Protein AF-A0A2M8NRH7-F1 (afdb_monomer)

Sequence (208 aa):
PWLLTLIMPAVTVSLFLLPVAFAMYARNMTGAALCAAEWMAQEQRNQTLDVLRVTPRPLWSALASKAAAEVWRQVEDLNVVVIAVGLLTMPVLIVEYGILYGSQAGGWHTVIGVIAGMFASCGRVFLEPIMAASVGVFLGAVTPPIRRSAGTMTVALMASYFGLINLARLLPLDFWSRVAVESILPVVLPAAIAIAALRGAAWALERD

Secondary structure (DSSP, 8-state):
-HHHHHHHHHHHHHHHHHHHHHHHHHHHHHHHHHHHHHHHHHHHHTTTHHHHHTSSS-HHHHHHHHHHHHHHHTHHHHHHHHHHHHHHHHHHHHHHHHHHHTTTS-THHHHHHHHHHHHHHHHHHHHHHHHHHHHHHHHHHHS-TT-THHHHHHHHHHHHHHHHHHHHHTS---HHHHHIIIIIHHHHHHHHHHHHHHHHHHHHHHH-

Mean predicted aligned error: 5.18 Å

Nearest PDB structures (foldseek):
  7sqc-assembly1_1Y  TM=1.814E-01  e=2.808E+00  Chlamydomonas reinhardtii
  7yrq-assembly1_B  TM=2.588E-01  e=8.430E+00  Homo sapiens
  2z0n-assembly1_A-2  TM=1.688E-01  e=7.019E+00  Homo sapiens

Structure (mmCIF, N/CA/C/O backbone):
data_AF-A0A2M8NRH7-F1
#
_entry.id   AF-A0A2M8NRH7-F1
#
loop_
_atom_site.group_PDB
_atom_site.id
_atom_site.type_symbol
_atom_site.label_atom_id
_atom_site.label_alt_id
_atom_site.label_comp_id
_atom_site.label_asym_id
_atom_site.label_entity_id
_atom_site.label_seq_id
_atom_site.pdbx_PDB_ins_code
_atom_site.Cartn_x
_atom_site.Cartn_y
_atom_site.Cartn_z
_atom_site.occupancy
_atom_site.B_iso_or_equiv
_atom_site.auth_seq_id
_atom_site.auth_comp_id
_atom_site.auth_asym_id
_atom_site.auth_atom_id
_atom_site.pdbx_PDB_model_num
ATOM 1 N N . PRO A 1 1 ? 20.504 7.684 -28.508 1.00 62.28 1 PRO A N 1
ATOM 2 C CA . PRO A 1 1 ? 21.130 8.955 -28.061 1.00 62.28 1 PRO A CA 1
ATOM 3 C C . PRO A 1 1 ? 20.122 10.101 -27.886 1.00 62.28 1 PRO A C 1
ATOM 5 O O . PRO A 1 1 ? 19.977 10.570 -26.769 1.00 62.28 1 PRO A O 1
ATOM 8 N N . TRP A 1 2 ? 19.389 10.496 -28.937 1.00 71.12 2 TRP A N 1
ATOM 9 C CA . TRP A 1 2 ? 18.489 11.664 -28.912 1.00 71.12 2 TRP A CA 1
ATOM 10 C C . TRP A 1 2 ? 17.296 11.539 -27.940 1.00 71.12 2 TRP A C 1
ATOM 12 O O . TRP A 1 2 ? 16.971 12.492 -27.241 1.00 71.12 2 TRP A O 1
ATOM 22 N N . LEU A 1 3 ? 16.690 10.348 -27.837 1.00 66.44 3 LEU A N 1
ATOM 23 C CA . LEU A 1 3 ? 15.594 10.070 -26.895 1.00 66.44 3 LEU A CA 1
ATOM 24 C C . LEU A 1 3 ? 16.014 10.268 -25.435 1.00 66.44 3 LEU A C 1
ATOM 26 O O . LEU A 1 3 ? 15.266 10.847 -24.659 1.00 66.44 3 LEU A O 1
ATOM 30 N N . LEU A 1 4 ? 17.230 9.847 -25.071 1.00 67.31 4 LEU A N 1
ATOM 31 C CA . LEU A 1 4 ? 17.756 10.067 -23.723 1.00 67.31 4 LEU A CA 1
ATOM 32 C C . LEU A 1 4 ? 17.910 11.563 -23.453 1.00 67.31 4 LEU A C 1
ATOM 34 O O . LEU A 1 4 ? 17.443 12.035 -22.427 1.00 67.31 4 LEU A O 1
ATOM 38 N N . THR A 1 5 ? 18.463 12.331 -24.395 1.00 76.81 5 THR A N 1
ATOM 39 C CA . THR A 1 5 ? 18.625 13.788 -24.250 1.00 76.81 5 THR A CA 1
ATOM 40 C C . THR A 1 5 ? 17.293 14.508 -24.037 1.00 76.81 5 THR A C 1
ATOM 42 O O . THR A 1 5 ? 17.236 15.469 -23.275 1.00 76.81 5 THR A O 1
ATOM 45 N N . LEU A 1 6 ? 16.220 14.017 -24.663 1.00 76.31 6 LEU A N 1
ATOM 46 C CA . LEU A 1 6 ? 14.872 14.571 -24.530 1.00 76.31 6 LEU A CA 1
ATOM 47 C C . LEU A 1 6 ? 14.193 14.185 -23.201 1.00 76.31 6 LEU A C 1
ATOM 49 O O . LEU A 1 6 ? 13.376 14.942 -22.686 1.00 76.31 6 LEU A O 1
ATOM 53 N N . ILE A 1 7 ? 14.545 13.024 -22.636 1.00 81.00 7 ILE A N 1
ATOM 54 C CA . ILE A 1 7 ? 13.975 12.484 -21.389 1.00 81.00 7 ILE A CA 1
ATOM 55 C C . ILE A 1 7 ? 14.721 12.995 -20.143 1.00 81.00 7 ILE A C 1
ATOM 57 O O . ILE A 1 7 ? 14.112 13.122 -19.082 1.00 81.00 7 ILE A O 1
ATOM 61 N N . MET A 1 8 ? 16.009 13.349 -20.251 1.00 83.19 8 MET A N 1
ATOM 62 C CA . MET A 1 8 ? 16.822 13.813 -19.112 1.00 83.19 8 MET A CA 1
ATOM 63 C C . MET A 1 8 ? 16.183 14.963 -18.309 1.00 83.19 8 MET A C 1
ATOM 65 O O . MET A 1 8 ? 16.170 14.866 -17.083 1.00 83.19 8 MET A O 1
ATOM 69 N N . PRO A 1 9 ? 15.601 16.019 -18.918 1.00 87.00 9 PRO A N 1
ATOM 70 C CA . PRO A 1 9 ? 14.930 17.069 -18.151 1.00 87.00 9 PRO A CA 1
ATOM 71 C C . PRO A 1 9 ? 13.747 16.540 -17.332 1.00 87.00 9 PRO A C 1
ATOM 73 O O . PRO A 1 9 ? 13.588 16.910 -16.170 1.00 87.00 9 PRO A O 1
ATOM 76 N N . ALA A 1 10 ? 12.950 15.632 -17.907 1.00 85.62 10 ALA A N 1
ATOM 77 C CA . ALA A 1 10 ? 11.817 15.019 -17.219 1.00 85.62 10 ALA A CA 1
ATOM 78 C C . ALA A 1 10 ? 12.276 14.158 -16.035 1.00 85.62 10 ALA A C 1
ATOM 80 O O . ALA A 1 10 ? 11.656 14.195 -14.974 1.00 85.62 10 ALA A O 1
ATOM 81 N N . VAL A 1 11 ? 13.390 13.436 -16.179 1.00 84.88 11 VAL A N 1
ATOM 82 C CA . VAL A 1 11 ? 13.997 12.651 -15.093 1.00 84.88 11 VAL A CA 1
ATOM 83 C C . VAL A 1 11 ? 14.474 13.563 -13.965 1.00 84.88 11 VAL A C 1
ATOM 85 O O . VAL A 1 11 ? 14.164 13.301 -12.806 1.00 84.88 11 VAL A O 1
ATOM 88 N N . THR A 1 12 ? 15.157 14.664 -14.282 1.00 87.25 12 THR A N 1
ATOM 89 C CA . THR A 1 12 ? 15.642 15.622 -13.275 1.00 87.25 12 THR A CA 1
ATOM 90 C C . THR A 1 12 ? 14.493 16.262 -12.497 1.00 87.25 12 THR A C 1
ATOM 92 O O . THR A 1 12 ? 14.539 16.321 -11.269 1.00 87.25 12 THR A O 1
ATOM 95 N N . VAL A 1 13 ? 13.432 16.696 -13.189 1.00 89.19 13 VAL A N 1
ATOM 96 C CA . VAL A 1 13 ? 12.225 17.236 -12.539 1.00 89.19 13 VAL A CA 1
ATOM 97 C C . VAL A 1 13 ? 11.553 16.168 -11.677 1.00 89.19 13 VAL A C 1
ATOM 99 O O . VAL A 1 13 ? 11.161 16.449 -10.545 1.00 89.19 13 VAL A O 1
ATOM 102 N N . SER A 1 14 ? 11.476 14.931 -12.176 1.00 87.88 14 SER A N 1
ATOM 103 C CA . SER A 1 14 ? 10.894 13.813 -11.432 1.00 87.88 14 SER A CA 1
ATOM 104 C C . SER A 1 14 ? 11.654 13.544 -10.141 1.00 87.88 14 SER A C 1
ATOM 106 O O . SER A 1 14 ? 11.036 13.474 -9.086 1.00 87.88 14 SER A O 1
ATOM 108 N N . LEU A 1 15 ? 12.987 13.494 -10.190 1.00 86.25 15 LEU A N 1
ATOM 109 C CA . LEU A 1 15 ? 13.831 13.293 -9.010 1.00 86.25 15 LEU A CA 1
ATOM 110 C C . LEU A 1 15 ? 13.659 14.399 -7.961 1.00 86.25 15 LEU A C 1
ATOM 112 O O . LEU A 1 15 ? 13.703 14.109 -6.768 1.00 86.25 15 LEU A O 1
ATOM 116 N N . PHE A 1 16 ? 13.431 15.645 -8.383 1.00 91.44 16 PHE A N 1
ATOM 117 C CA . PHE A 1 16 ? 13.222 16.760 -7.459 1.00 91.44 16 PHE A CA 1
ATOM 118 C C . PHE A 1 16 ? 11.827 16.755 -6.816 1.00 91.44 16 PHE A C 1
ATOM 120 O O . PHE A 1 16 ? 11.684 17.095 -5.643 1.00 91.44 16 PHE A O 1
ATOM 127 N N . LEU A 1 17 ? 10.793 16.358 -7.564 1.00 90.69 17 LEU A N 1
ATOM 128 C CA . LEU A 1 17 ? 9.409 16.328 -7.077 1.00 90.69 17 LEU A CA 1
ATOM 129 C C . LEU A 1 17 ? 9.054 15.041 -6.319 1.00 90.69 17 LEU A C 1
ATOM 131 O O . LEU A 1 17 ? 8.126 15.046 -5.509 1.00 90.69 17 LEU A O 1
ATOM 135 N N . LEU A 1 18 ? 9.789 13.948 -6.537 1.00 87.88 18 LEU A N 1
ATOM 136 C CA . LEU A 1 18 ? 9.523 12.646 -5.919 1.00 87.88 18 LEU A CA 1
ATOM 137 C C . LEU A 1 18 ? 9.501 12.691 -4.378 1.00 87.88 18 LEU A C 1
ATOM 139 O O . LEU A 1 18 ? 8.565 12.128 -3.810 1.00 87.88 18 LEU A O 1
ATOM 143 N N . PRO A 1 19 ? 10.416 13.388 -3.670 1.00 90.00 19 PRO A N 1
ATOM 144 C CA . PRO A 1 19 ? 10.347 13.512 -2.212 1.00 90.00 19 PRO A CA 1
ATOM 145 C C . PRO A 1 19 ? 9.062 14.189 -1.725 1.00 90.00 19 PRO A C 1
ATOM 147 O O . PRO A 1 19 ? 8.491 13.780 -0.715 1.00 90.00 19 PRO A O 1
ATOM 150 N N . VAL A 1 20 ? 8.577 15.196 -2.459 1.00 92.62 20 VAL A N 1
ATOM 151 C CA . VAL A 1 20 ? 7.326 15.898 -2.136 1.00 92.62 20 VAL A CA 1
ATOM 152 C C . VAL A 1 20 ? 6.137 14.963 -2.337 1.00 92.62 20 VAL A C 1
ATOM 154 O O . VAL A 1 20 ? 5.312 14.816 -1.435 1.00 92.62 20 VAL A O 1
ATOM 157 N N . ALA A 1 21 ? 6.085 14.270 -3.477 1.00 90.06 21 ALA A N 1
ATOM 158 C CA . ALA A 1 21 ? 5.046 13.283 -3.761 1.00 90.06 21 ALA A CA 1
ATOM 159 C C . ALA A 1 21 ? 5.033 12.154 -2.715 1.00 90.06 21 ALA A C 1
ATOM 161 O O . ALA A 1 21 ? 3.970 11.758 -2.237 1.00 90.06 21 ALA A O 1
ATOM 162 N N . PHE A 1 22 ? 6.212 11.682 -2.298 1.00 89.75 22 PHE A N 1
ATOM 163 C CA . PHE A 1 22 ? 6.356 10.675 -1.251 1.00 89.75 22 PHE A CA 1
ATOM 164 C C . PHE A 1 22 ? 5.859 11.177 0.111 1.00 89.75 22 PHE A C 1
ATOM 166 O O . PHE A 1 22 ? 5.137 10.458 0.798 1.00 89.75 22 PHE A O 1
ATOM 173 N N . ALA A 1 23 ? 6.186 12.414 0.494 1.00 91.56 23 ALA A N 1
ATOM 174 C CA . ALA A 1 23 ? 5.712 13.003 1.745 1.00 91.56 23 ALA A CA 1
ATOM 175 C C . ALA A 1 23 ? 4.181 13.155 1.768 1.00 91.56 23 ALA A C 1
ATOM 177 O O . ALA A 1 23 ? 3.546 12.829 2.773 1.00 91.56 23 ALA A O 1
ATOM 178 N N . MET A 1 24 ? 3.578 13.595 0.658 1.00 91.94 24 MET A N 1
ATOM 179 C CA . MET A 1 24 ? 2.119 13.665 0.515 1.00 91.94 24 MET A CA 1
ATOM 180 C C . MET A 1 24 ? 1.484 12.279 0.626 1.00 91.94 24 MET A C 1
ATOM 182 O O . MET A 1 24 ? 0.533 12.088 1.380 1.00 91.94 24 MET A O 1
ATOM 186 N N . TYR A 1 25 ? 2.060 11.292 -0.057 1.00 91.19 25 TYR A N 1
ATOM 187 C CA . TYR A 1 25 ? 1.587 9.918 -0.006 1.00 91.19 25 TYR A CA 1
ATOM 188 C C . TYR A 1 25 ? 1.629 9.323 1.407 1.00 91.19 25 TYR A C 1
ATOM 190 O O . TYR A 1 25 ? 0.630 8.793 1.898 1.00 91.19 25 TYR A O 1
ATOM 198 N N . ALA A 1 26 ? 2.764 9.474 2.094 1.00 91.25 26 ALA A N 1
ATOM 199 C CA . ALA A 1 26 ? 2.944 9.007 3.462 1.00 91.25 26 ALA A CA 1
ATOM 200 C C . ALA A 1 26 ? 1.972 9.693 4.433 1.00 91.25 26 ALA A C 1
ATOM 202 O O . ALA A 1 26 ? 1.415 9.035 5.319 1.00 91.25 26 ALA A O 1
ATOM 203 N N . ARG A 1 27 ? 1.734 11.000 4.255 1.00 92.56 27 ARG A N 1
ATOM 204 C CA . ARG A 1 27 ? 0.767 11.765 5.049 1.00 92.56 27 ARG A CA 1
ATOM 205 C C . ARG A 1 27 ? -0.651 11.230 4.867 1.00 92.56 27 ARG A C 1
ATOM 207 O O . ARG A 1 27 ? -1.314 11.002 5.876 1.00 92.56 27 ARG A O 1
ATOM 214 N N . ASN A 1 28 ? -1.087 11.002 3.629 1.00 91.62 28 ASN A N 1
ATOM 215 C CA . ASN A 1 28 ? -2.424 10.479 3.339 1.00 91.62 28 ASN A CA 1
ATOM 216 C C . ASN A 1 28 ? -2.609 9.123 4.026 1.00 91.62 28 ASN A C 1
ATOM 218 O O . ASN A 1 28 ? -3.432 8.973 4.929 1.00 91.62 28 ASN A O 1
ATOM 222 N N . MET A 1 29 ? -1.729 8.168 3.728 1.00 92.12 29 MET A N 1
ATOM 223 C CA . MET A 1 29 ? -1.805 6.830 4.313 1.00 92.12 29 MET A CA 1
ATOM 224 C C . MET A 1 29 ? -1.796 6.829 5.841 1.00 92.12 29 MET A C 1
ATOM 226 O O . MET A 1 29 ? -2.588 6.122 6.461 1.00 92.12 29 MET A O 1
ATOM 230 N N . THR A 1 30 ? -0.927 7.635 6.453 1.00 91.69 30 THR A N 1
ATOM 231 C CA . THR A 1 30 ? -0.871 7.760 7.913 1.00 91.69 30 THR A CA 1
ATOM 232 C C . THR A 1 30 ? -2.165 8.350 8.460 1.00 91.69 30 THR A C 1
ATOM 234 O O . THR A 1 30 ? -2.690 7.847 9.449 1.00 91.69 30 THR A O 1
ATOM 237 N N . GLY A 1 31 ? -2.723 9.364 7.797 1.00 91.75 31 GLY A N 1
ATOM 238 C CA . GLY A 1 31 ? -4.029 9.915 8.140 1.00 91.75 31 GLY A CA 1
ATOM 239 C C . GLY A 1 31 ? -5.132 8.858 8.087 1.00 91.75 31 GLY A C 1
ATOM 240 O O . GLY A 1 31 ? -5.917 8.763 9.024 1.00 91.75 31 GLY A O 1
ATOM 241 N N . ALA A 1 32 ? -5.157 8.017 7.047 1.00 92.75 32 ALA A N 1
ATOM 242 C CA . ALA A 1 32 ? -6.221 7.028 6.859 1.00 92.75 32 ALA A CA 1
ATOM 243 C C . ALA A 1 32 ? -6.153 5.973 7.962 1.00 92.75 32 ALA A C 1
ATOM 245 O O . ALA A 1 32 ? -7.164 5.602 8.553 1.00 92.75 32 ALA A O 1
ATOM 246 N N . ALA A 1 33 ? -4.934 5.538 8.276 1.00 92.69 33 ALA A N 1
ATOM 247 C CA . ALA A 1 33 ? -4.671 4.551 9.306 1.00 92.69 33 ALA A CA 1
ATOM 248 C C . ALA A 1 33 ? -5.005 5.079 10.713 1.00 92.69 33 ALA A C 1
ATOM 250 O O . ALA A 1 33 ? -5.654 4.384 11.493 1.00 92.69 33 ALA A O 1
ATOM 251 N N . LEU A 1 34 ? -4.593 6.313 11.032 1.00 92.56 34 LEU A N 1
ATOM 252 C CA . LEU A 1 34 ? -4.854 6.941 12.330 1.00 92.56 34 LEU A CA 1
ATOM 253 C C . LEU A 1 34 ? -6.344 7.203 12.547 1.00 92.56 34 LEU A C 1
ATOM 255 O O . LEU A 1 34 ? -6.863 6.847 13.603 1.00 92.56 34 LEU A O 1
ATOM 259 N N . CYS A 1 35 ? -7.035 7.766 11.552 1.00 93.12 35 CYS A N 1
ATOM 260 C CA . CYS A 1 35 ? -8.474 7.989 11.634 1.00 93.12 35 CYS A CA 1
ATOM 261 C C . CYS A 1 35 ? -9.214 6.658 11.796 1.00 93.12 35 CYS A C 1
ATOM 263 O O . CYS A 1 35 ? -10.001 6.520 12.727 1.00 93.12 35 CYS A O 1
ATOM 265 N N . ALA A 1 36 ? -8.908 5.645 10.980 1.00 93.25 36 ALA A N 1
ATOM 266 C CA . ALA A 1 36 ? -9.538 4.331 11.094 1.00 93.25 36 ALA A CA 1
ATOM 267 C C . ALA A 1 36 ? -9.315 3.675 12.472 1.00 93.25 36 ALA A C 1
ATOM 269 O O . ALA A 1 36 ? -10.251 3.119 13.050 1.00 93.25 36 ALA A O 1
ATOM 270 N N . ALA A 1 37 ? -8.102 3.779 13.026 1.00 91.94 37 ALA A N 1
ATOM 271 C CA . ALA A 1 37 ? -7.793 3.278 14.364 1.00 91.94 37 ALA A CA 1
ATOM 272 C C . ALA A 1 37 ? -8.563 4.022 15.462 1.00 91.94 37 ALA A C 1
ATOM 274 O O . ALA A 1 37 ? -9.080 3.398 16.389 1.00 91.94 37 ALA A O 1
ATOM 275 N N . GLU A 1 38 ? -8.656 5.348 15.364 1.00 90.12 38 GLU A N 1
ATOM 276 C CA . GLU A 1 38 ? -9.366 6.172 16.339 1.00 90.12 38 GLU A CA 1
ATOM 277 C C . GLU A 1 38 ? -10.877 5.937 16.296 1.00 90.12 38 GLU A C 1
ATOM 279 O O . GLU A 1 38 ? -11.486 5.753 17.348 1.00 90.12 38 GLU A O 1
ATOM 284 N N . TRP A 1 39 ? -11.470 5.847 15.104 1.00 91.12 39 TRP A N 1
ATOM 285 C CA . TRP A 1 39 ? -12.876 5.481 14.926 1.00 91.12 39 TRP A CA 1
ATOM 286 C C . TRP A 1 39 ? -13.195 4.130 15.558 1.00 91.12 39 TRP A C 1
ATOM 288 O O . TRP A 1 39 ? -14.187 3.995 16.270 1.00 91.12 39 TRP A O 1
ATOM 298 N N . MET A 1 40 ? -12.341 3.131 15.334 1.00 92.31 40 MET A N 1
ATOM 299 C CA . MET A 1 40 ? -12.543 1.803 15.901 1.00 92.31 40 MET A CA 1
ATOM 300 C C . MET A 1 40 ? -12.411 1.805 17.433 1.00 92.31 40 MET A C 1
ATOM 302 O O . MET A 1 40 ? -13.238 1.218 18.130 1.00 92.31 40 MET A O 1
ATOM 306 N N . ALA A 1 41 ? -11.426 2.531 17.967 1.00 88.69 41 ALA A N 1
ATOM 307 C CA . ALA A 1 41 ? -11.262 2.693 19.409 1.00 88.69 41 ALA A CA 1
ATOM 308 C C . ALA A 1 41 ? -12.444 3.446 20.049 1.00 88.69 41 ALA A C 1
ATOM 310 O O . ALA A 1 41 ? -12.850 3.128 21.168 1.00 88.69 41 ALA A O 1
ATOM 311 N N . GLN A 1 42 ? -13.015 4.440 19.362 1.00 88.81 42 GLN A N 1
ATOM 312 C CA . GLN A 1 42 ? -14.224 5.136 19.811 1.00 88.81 42 GLN A CA 1
ATOM 313 C C . GLN A 1 42 ? -15.442 4.210 19.811 1.00 88.81 42 GLN A C 1
ATOM 315 O O . GLN A 1 42 ? -16.212 4.230 20.768 1.00 88.81 42 GLN A O 1
ATOM 320 N N . GLU A 1 43 ? -15.583 3.363 18.792 1.00 90.00 43 GLU A N 1
ATOM 321 C CA . GLU A 1 43 ? -16.686 2.404 18.702 1.00 90.00 43 GLU A CA 1
ATOM 322 C C . GLU A 1 43 ? -16.663 1.400 19.870 1.00 90.00 43 GLU A C 1
ATOM 324 O O . GLU A 1 43 ? -17.700 1.075 20.448 1.00 90.00 43 GLU A O 1
ATOM 329 N N . GLN A 1 44 ? -15.466 0.965 20.278 1.00 88.38 44 GLN A N 1
ATOM 330 C CA . GLN A 1 44 ? -15.288 0.144 21.479 1.00 88.38 44 GLN A CA 1
ATOM 331 C C . GLN A 1 44 ? -15.608 0.901 22.767 1.00 88.38 44 GLN A C 1
ATOM 333 O O . GLN A 1 44 ? -16.301 0.374 23.633 1.00 88.38 44 GLN A O 1
ATOM 338 N N . ARG A 1 45 ? -15.130 2.145 22.907 1.00 86.94 45 ARG A N 1
ATOM 339 C CA . ARG A 1 45 ? -15.397 2.974 24.098 1.00 86.94 45 ARG A CA 1
ATOM 340 C C . ARG A 1 45 ? -16.885 3.234 24.306 1.00 86.94 45 ARG A C 1
ATOM 342 O O . ARG A 1 45 ? -17.336 3.255 25.445 1.00 86.94 45 ARG A O 1
ATOM 349 N N . ASN A 1 46 ? -17.616 3.444 23.216 1.00 89.62 46 ASN A N 1
ATOM 350 C CA . ASN A 1 46 ? -19.027 3.812 23.246 1.00 89.62 46 ASN A CA 1
ATOM 351 C C . ASN A 1 46 ? -19.971 2.602 23.176 1.00 89.62 46 ASN A C 1
ATOM 353 O O . ASN A 1 46 ? -21.182 2.803 23.148 1.00 89.62 46 ASN A O 1
ATOM 357 N N . GLN A 1 47 ? -19.443 1.371 23.119 1.00 88.38 47 GLN A N 1
ATOM 358 C CA . GLN A 1 47 ? -20.227 0.132 22.981 1.00 88.38 47 GLN A CA 1
ATOM 359 C C . GLN A 1 47 ? -21.160 0.125 21.752 1.00 88.38 47 GLN A C 1
ATOM 361 O O . GLN A 1 47 ? -22.148 -0.602 21.689 1.00 88.38 47 GLN A O 1
ATOM 366 N N . THR A 1 48 ? -20.843 0.912 20.722 1.00 89.25 48 THR A N 1
ATOM 367 C CA . THR A 1 48 ? -21.644 0.994 19.490 1.00 89.25 48 THR A CA 1
ATOM 368 C C . THR A 1 48 ? -21.450 -0.229 18.589 1.00 89.25 48 THR A C 1
ATOM 370 O O . THR A 1 48 ? -22.279 -0.496 17.717 1.00 89.25 48 THR A O 1
ATOM 373 N N . LEU A 1 49 ? -20.411 -1.036 18.842 1.00 85.94 49 LEU A N 1
ATOM 374 C CA . LEU A 1 49 ? -20.193 -2.326 18.178 1.00 85.94 49 LEU A CA 1
ATOM 375 C C . LEU A 1 49 ? -21.316 -3.325 18.424 1.00 85.94 49 LEU A C 1
ATOM 377 O O . LEU A 1 49 ? -21.639 -4.091 17.517 1.00 85.94 49 LEU A O 1
ATOM 381 N N . ASP A 1 50 ? -21.931 -3.305 19.604 1.00 86.94 50 ASP A N 1
ATOM 382 C CA . ASP A 1 50 ? -22.996 -4.249 19.944 1.00 86.94 50 ASP A CA 1
ATOM 383 C C . ASP A 1 50 ? -24.209 -4.048 19.037 1.00 86.94 50 ASP A C 1
ATOM 385 O O . ASP A 1 50 ? -24.827 -5.012 18.591 1.00 86.94 50 ASP A O 1
ATOM 389 N N . VAL A 1 51 ? -24.477 -2.800 18.642 1.00 87.56 51 VAL A N 1
ATOM 390 C CA . VAL A 1 51 ? -25.526 -2.470 17.669 1.00 87.56 51 VAL A CA 1
ATOM 391 C C . VAL A 1 51 ? -25.200 -3.048 16.288 1.00 87.56 51 VAL A C 1
ATOM 393 O O . VAL A 1 51 ? -26.084 -3.567 15.606 1.00 87.56 51 VAL A O 1
ATOM 396 N N . LEU A 1 52 ? -23.928 -3.015 15.875 1.00 84.56 52 LEU A N 1
ATOM 397 C CA . LEU A 1 52 ? -23.493 -3.597 14.601 1.00 84.56 52 LEU A CA 1
ATOM 398 C C . LEU A 1 52 ? -23.584 -5.127 14.605 1.00 84.56 52 LEU A C 1
ATOM 400 O O . LEU A 1 52 ? -23.918 -5.706 13.569 1.00 84.56 52 LEU A O 1
ATOM 404 N N . ARG A 1 53 ? -23.358 -5.779 15.755 1.00 83.81 53 ARG A N 1
ATOM 405 C CA . ARG A 1 53 ? -23.481 -7.241 15.913 1.00 83.81 53 ARG A CA 1
ATOM 406 C C . ARG A 1 53 ? -24.914 -7.750 15.705 1.00 83.81 53 ARG A C 1
ATOM 408 O O . ARG A 1 53 ? -25.089 -8.904 15.333 1.00 83.81 53 ARG A O 1
ATOM 415 N N . VAL A 1 54 ? -25.933 -6.905 15.888 1.00 88.19 54 VAL A N 1
ATOM 416 C CA . VAL A 1 54 ? -27.345 -7.274 15.646 1.00 88.19 54 VAL A CA 1
ATOM 417 C C . VAL A 1 54 ? -27.678 -7.334 14.148 1.00 88.19 54 VAL A C 1
ATOM 419 O O . VAL A 1 54 ? -28.666 -7.952 13.749 1.00 88.19 54 VAL A O 1
ATOM 422 N N . THR A 1 55 ? -26.867 -6.714 13.284 1.00 87.69 55 THR A N 1
ATOM 423 C CA . THR A 1 55 ? -27.126 -6.744 11.840 1.00 87.69 55 THR A CA 1
ATOM 424 C C . THR A 1 55 ? -26.849 -8.137 11.254 1.00 87.69 55 THR A C 1
ATOM 426 O O . THR A 1 55 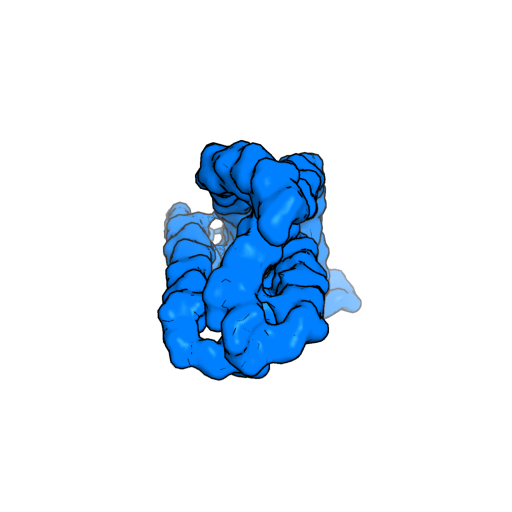? -25.841 -8.754 11.596 1.00 87.69 55 THR A O 1
ATOM 429 N N . PRO A 1 56 ? -27.685 -8.654 10.328 1.00 87.38 56 PRO A N 1
ATOM 430 C CA . PRO A 1 56 ? -27.516 -9.983 9.731 1.00 87.38 56 PRO A CA 1
ATOM 431 C C . PRO A 1 56 ? -26.432 -9.973 8.639 1.00 87.38 56 PRO A C 1
ATOM 433 O O . PRO A 1 56 ? -26.632 -10.448 7.520 1.00 87.38 56 PRO A O 1
ATOM 436 N N . ARG A 1 57 ? -25.284 -9.358 8.926 1.00 89.31 57 ARG A N 1
ATOM 437 C CA . ARG A 1 57 ? -24.112 -9.320 8.056 1.00 89.31 57 ARG A CA 1
ATOM 438 C C . ARG A 1 57 ? -22.876 -9.689 8.863 1.00 89.31 57 ARG A C 1
ATOM 440 O O . ARG A 1 57 ? -22.791 -9.355 10.039 1.00 89.31 57 ARG A O 1
ATOM 447 N N . PRO A 1 58 ? -21.900 -10.363 8.240 1.00 90.00 58 PRO A N 1
ATOM 448 C CA . PRO A 1 58 ? -20.696 -10.745 8.951 1.00 90.00 58 PRO A CA 1
ATOM 449 C C . PRO A 1 58 ? -19.905 -9.495 9.360 1.00 90.00 58 PRO A C 1
ATOM 451 O O . PRO A 1 58 ? -19.767 -8.554 8.571 1.00 90.00 58 PRO A O 1
ATOM 454 N N . LEU A 1 59 ? -19.349 -9.505 10.575 1.00 90.06 59 LEU A N 1
ATOM 455 C CA . LEU A 1 59 ? -18.674 -8.354 11.182 1.00 90.06 59 LEU A CA 1
ATOM 456 C C . LEU A 1 59 ? -17.544 -7.802 10.300 1.00 90.06 59 LEU A C 1
ATOM 458 O O . LEU A 1 59 ? -17.406 -6.588 10.156 1.00 90.06 59 LEU A O 1
ATOM 462 N N . TRP A 1 60 ? -16.797 -8.678 9.618 1.00 90.38 60 TRP A N 1
ATOM 463 C CA . TRP A 1 60 ? -15.740 -8.265 8.688 1.00 90.38 60 TRP A CA 1
ATOM 464 C C . TRP A 1 60 ? -16.258 -7.340 7.575 1.00 90.38 60 TRP A C 1
ATOM 466 O O . TRP A 1 60 ? -15.542 -6.433 7.165 1.00 90.38 60 TRP A O 1
ATOM 476 N N . SER A 1 61 ? -17.499 -7.525 7.104 1.00 92.12 61 SER A N 1
ATOM 477 C CA . SER A 1 61 ? -18.097 -6.672 6.071 1.00 92.12 61 SER A CA 1
ATOM 478 C C . SER A 1 61 ? -18.448 -5.293 6.622 1.00 92.12 61 SER A C 1
ATOM 480 O O . SER A 1 61 ? -18.273 -4.300 5.916 1.00 92.12 61 SER A O 1
ATOM 482 N N . ALA A 1 62 ? -18.913 -5.218 7.872 1.00 91.81 62 ALA A N 1
ATOM 483 C CA . ALA A 1 62 ? -19.168 -3.947 8.541 1.00 91.81 62 ALA A CA 1
ATOM 484 C C . ALA A 1 62 ? -17.854 -3.178 8.757 1.00 91.81 62 ALA A C 1
ATOM 486 O O . ALA A 1 62 ? -17.756 -2.006 8.393 1.00 91.81 62 ALA A O 1
ATOM 487 N N . LEU A 1 63 ? -16.809 -3.855 9.242 1.00 93.69 63 LEU A N 1
ATOM 488 C CA . LEU A 1 63 ? -15.478 -3.265 9.413 1.00 93.69 63 LEU A CA 1
ATOM 489 C C . LEU A 1 63 ? -14.869 -2.811 8.078 1.00 93.69 63 LEU A C 1
ATOM 491 O O . LEU A 1 63 ? -14.356 -1.698 7.987 1.00 93.69 63 LEU A O 1
ATOM 495 N N . ALA A 1 64 ? -14.993 -3.626 7.026 1.00 94.12 64 ALA A N 1
ATOM 496 C CA . ALA A 1 64 ? -14.543 -3.273 5.682 1.00 94.12 64 ALA A CA 1
ATOM 497 C C . ALA A 1 64 ? -15.246 -2.013 5.158 1.00 94.12 64 ALA A C 1
ATOM 499 O O . ALA A 1 64 ? -14.598 -1.160 4.560 1.00 94.12 64 ALA A O 1
ATOM 500 N N . SER A 1 65 ? -16.549 -1.856 5.420 1.00 93.12 65 SER A N 1
ATOM 501 C CA . SER A 1 65 ? -17.287 -0.656 5.008 1.00 93.12 65 SER A CA 1
ATOM 502 C C . SER A 1 65 ? -16.794 0.614 5.711 1.00 93.12 65 SER A C 1
ATOM 504 O O . SER A 1 65 ? -16.681 1.658 5.071 1.00 93.12 65 SER A O 1
ATOM 506 N N . LYS A 1 66 ? -16.416 0.521 6.995 1.00 92.12 66 LYS A N 1
ATOM 507 C CA . LYS A 1 66 ? -15.827 1.642 7.744 1.00 92.12 66 LYS A CA 1
ATOM 508 C C . LYS A 1 66 ? -14.422 1.977 7.242 1.00 92.12 66 LYS A C 1
ATOM 510 O O . LYS A 1 66 ? -14.130 3.143 6.996 1.00 92.12 66 LYS A O 1
ATOM 515 N N . ALA A 1 67 ? -13.582 0.965 7.01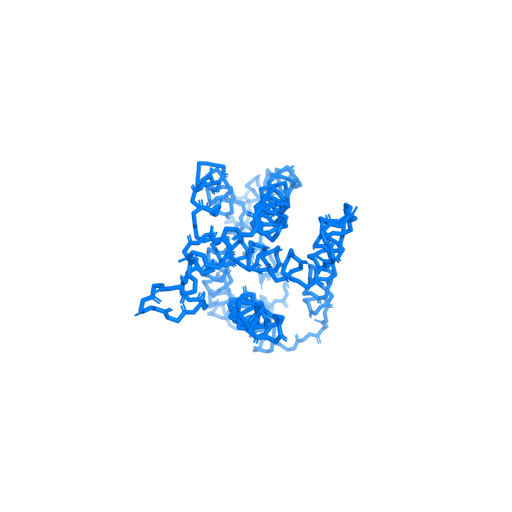9 1.00 94.56 67 ALA A N 1
ATOM 516 C CA . ALA A 1 67 ? -12.259 1.162 6.427 1.00 94.56 67 ALA A CA 1
ATOM 517 C C . ALA A 1 67 ? -12.359 1.821 5.039 1.00 94.56 67 ALA A C 1
ATOM 519 O O . ALA A 1 67 ? -11.641 2.776 4.754 1.00 94.56 67 ALA A O 1
ATOM 520 N N . ALA A 1 68 ? -13.297 1.367 4.200 1.00 94.00 68 ALA A N 1
ATOM 521 C CA . ALA A 1 68 ? -13.550 1.953 2.888 1.00 94.00 68 ALA A CA 1
ATOM 522 C C . ALA A 1 68 ? -14.032 3.409 2.976 1.00 94.00 68 ALA A C 1
ATOM 524 O O . ALA A 1 68 ? -13.587 4.235 2.183 1.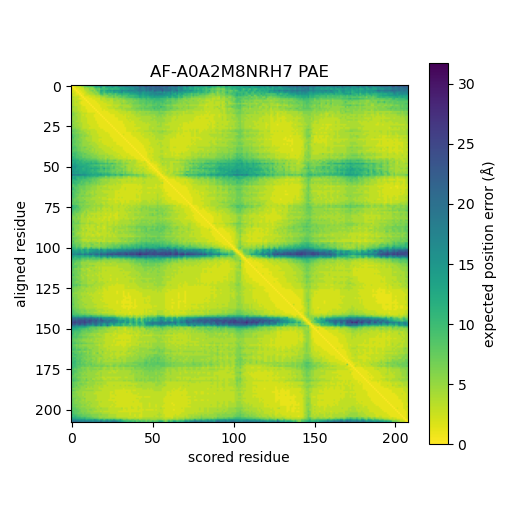00 94.00 68 ALA A O 1
ATOM 525 N N . ALA A 1 69 ? -14.894 3.740 3.943 1.00 93.88 69 ALA A N 1
ATOM 526 C CA . ALA A 1 69 ? -15.350 5.111 4.157 1.00 93.88 69 ALA A CA 1
ATOM 527 C C . ALA A 1 69 ? -14.186 6.055 4.505 1.00 93.88 69 ALA A C 1
ATOM 529 O O . ALA A 1 69 ? -14.101 7.148 3.951 1.00 93.88 69 ALA A O 1
ATOM 530 N N . GLU A 1 70 ? -13.254 5.626 5.357 1.00 93.62 70 GLU A N 1
ATOM 531 C CA . GLU A 1 70 ? -12.086 6.441 5.716 1.00 93.62 70 GLU A CA 1
ATOM 532 C C . GLU A 1 70 ? -11.102 6.606 4.549 1.00 93.62 70 GLU A C 1
ATOM 534 O O . GLU A 1 70 ? -10.589 7.702 4.330 1.00 93.62 70 GLU A O 1
ATOM 539 N N . VAL A 1 71 ? -10.902 5.569 3.728 1.00 93.94 71 VAL A N 1
ATOM 540 C CA . VAL A 1 71 ? -10.133 5.701 2.476 1.00 93.94 71 VAL A CA 1
ATOM 541 C C . VAL A 1 71 ? -10.826 6.662 1.510 1.00 93.94 71 VAL A C 1
ATOM 543 O O . VAL A 1 71 ? -10.168 7.499 0.894 1.00 93.94 71 VAL A O 1
ATOM 546 N N . TRP A 1 72 ? -12.156 6.589 1.401 1.00 94.50 72 TRP A N 1
ATOM 547 C CA . TRP A 1 72 ? -12.935 7.463 0.525 1.00 94.50 72 TRP A CA 1
ATOM 548 C C . TRP A 1 72 ? -12.814 8.937 0.913 1.00 94.50 72 TRP A C 1
ATOM 550 O O . TRP A 1 72 ? -12.719 9.799 0.043 1.00 94.50 72 TRP A O 1
ATOM 560 N N . ARG A 1 73 ? -12.734 9.245 2.212 1.00 92.00 73 ARG A N 1
ATOM 561 C CA . ARG A 1 73 ? -12.504 10.618 2.694 1.00 92.00 73 ARG A CA 1
ATOM 562 C C . ARG A 1 73 ? -11.179 11.207 2.220 1.00 92.00 73 ARG A C 1
ATOM 564 O O . ARG A 1 73 ? -11.047 12.423 2.200 1.00 92.00 73 ARG A O 1
ATOM 571 N N . GLN A 1 74 ? -10.227 10.367 1.824 1.00 91.44 74 GLN A N 1
ATOM 572 C CA . GLN A 1 74 ? -8.932 10.791 1.301 1.00 91.44 74 GLN A CA 1
ATOM 573 C C . GLN A 1 74 ? -8.816 10.716 -0.219 1.00 91.44 74 GLN A C 1
ATOM 575 O O . GLN A 1 74 ? -7.729 10.916 -0.756 1.00 91.44 74 GLN A O 1
ATOM 580 N N . VAL A 1 75 ? -9.907 10.431 -0.937 1.00 90.81 75 VAL A N 1
ATOM 581 C CA . VAL A 1 75 ? -9.882 10.317 -2.404 1.00 90.81 75 VAL A CA 1
ATOM 582 C C . VAL A 1 75 ? -9.370 11.586 -3.078 1.00 90.81 75 VAL A C 1
ATOM 584 O O . VAL A 1 75 ? -8.652 11.493 -4.071 1.00 90.81 75 VAL A O 1
ATOM 587 N N . GLU A 1 76 ? -9.697 12.759 -2.539 1.00 89.69 76 GLU A N 1
ATOM 588 C CA . GLU A 1 76 ? -9.256 14.030 -3.114 1.00 89.69 76 GLU A CA 1
ATOM 589 C C . GLU A 1 76 ? -7.731 14.188 -3.028 1.00 89.69 76 GLU A C 1
ATOM 591 O O . GLU A 1 76 ? -7.075 14.449 -4.039 1.00 89.69 76 GLU A O 1
ATOM 596 N N . ASP A 1 77 ? -7.144 13.897 -1.865 1.00 90.44 77 ASP A N 1
ATOM 597 C CA . ASP A 1 77 ? -5.691 13.919 -1.690 1.00 90.44 77 ASP A CA 1
ATOM 598 C C . ASP A 1 77 ? -5.001 12.784 -2.471 1.00 90.44 77 ASP A C 1
ATOM 600 O O . ASP A 1 77 ? -3.893 12.954 -2.990 1.00 90.44 77 ASP A O 1
ATOM 604 N N . LEU A 1 78 ? -5.651 11.620 -2.596 1.00 89.31 78 LEU A N 1
ATOM 605 C CA . LEU A 1 78 ? -5.165 10.501 -3.407 1.00 89.31 78 LEU A CA 1
ATOM 606 C C . LEU A 1 78 ? -5.143 10.839 -4.896 1.00 89.31 78 LEU A C 1
ATOM 608 O O . LEU A 1 78 ? -4.236 10.388 -5.588 1.00 89.31 78 LEU A O 1
ATOM 612 N N . ASN A 1 79 ? -6.074 11.652 -5.396 1.00 92.06 79 ASN A N 1
ATOM 613 C CA . ASN A 1 79 ? -6.086 12.061 -6.799 1.00 92.06 79 ASN A CA 1
ATOM 614 C C . ASN A 1 79 ? -4.786 12.790 -7.183 1.00 92.06 79 ASN A C 1
ATOM 616 O O . ASN A 1 79 ? -4.162 12.478 -8.198 1.00 92.06 79 ASN A O 1
ATOM 620 N N . VAL A 1 80 ? -4.312 13.696 -6.320 1.00 91.00 80 VAL A N 1
ATOM 621 C CA . VAL A 1 80 ? -3.036 14.399 -6.531 1.00 91.00 80 VAL A CA 1
ATOM 622 C C . VAL A 1 80 ? -1.863 13.416 -6.547 1.00 91.00 80 VAL A C 1
ATOM 624 O O . VAL A 1 80 ? -0.981 13.514 -7.402 1.00 91.00 80 VAL A O 1
ATOM 627 N N . VAL A 1 81 ? -1.873 12.424 -5.651 1.00 91.31 81 VAL A N 1
ATOM 628 C CA . VAL A 1 81 ? -0.857 11.362 -5.624 1.00 91.31 81 VAL A CA 1
ATOM 629 C C . VAL A 1 81 ? -0.899 10.515 -6.896 1.00 91.31 81 VAL A C 1
ATOM 631 O O . VAL A 1 81 ? 0.156 10.217 -7.445 1.00 91.31 81 VAL A O 1
ATOM 634 N N . VAL A 1 82 ? -2.080 10.136 -7.390 1.00 91.31 82 VAL A N 1
ATOM 635 C CA . VAL A 1 82 ? -2.226 9.338 -8.619 1.00 91.31 82 VAL A CA 1
ATOM 636 C C . VAL A 1 82 ? -1.614 10.074 -9.809 1.00 91.31 82 VAL A C 1
ATOM 638 O O . VAL A 1 82 ? -0.844 9.477 -10.562 1.00 91.31 82 VAL A O 1
ATOM 641 N N . ILE A 1 83 ? -1.895 11.373 -9.949 1.00 91.06 83 ILE A N 1
ATOM 642 C CA . ILE A 1 83 ? -1.310 12.209 -11.007 1.00 91.06 83 ILE A CA 1
ATOM 643 C C . ILE A 1 83 ? 0.215 12.275 -10.854 1.00 91.06 83 ILE A C 1
ATOM 645 O O . ILE A 1 83 ? 0.943 12.077 -11.830 1.00 91.06 83 ILE A O 1
ATOM 649 N N . ALA A 1 84 ? 0.711 12.497 -9.634 1.00 90.19 84 ALA A N 1
ATOM 650 C CA . ALA A 1 84 ? 2.144 12.546 -9.359 1.00 90.19 84 ALA A CA 1
ATOM 651 C C . ALA A 1 84 ? 2.836 11.211 -9.680 1.00 90.19 84 ALA A C 1
ATOM 653 O O . ALA A 1 84 ? 3.863 11.194 -10.351 1.00 90.19 84 ALA A O 1
ATOM 654 N N . VAL A 1 85 ? 2.267 10.077 -9.270 1.00 89.12 85 VAL A N 1
ATOM 655 C CA . VAL A 1 85 ? 2.816 8.750 -9.579 1.00 89.12 85 VAL A CA 1
ATOM 656 C C . VAL A 1 85 ? 2.795 8.507 -11.084 1.00 89.12 85 VAL A C 1
ATOM 658 O O . VAL A 1 85 ? 3.812 8.094 -11.637 1.00 89.12 85 VAL A O 1
ATOM 661 N N . GLY A 1 86 ? 1.686 8.823 -11.754 1.00 88.19 86 GLY A N 1
ATOM 662 C CA . GLY A 1 86 ? 1.527 8.669 -13.198 1.00 88.19 86 GLY A CA 1
ATOM 663 C C . GLY A 1 86 ? 2.594 9.406 -14.013 1.00 88.19 86 GLY A C 1
ATOM 664 O O . GLY A 1 86 ? 3.166 8.852 -14.950 1.00 88.19 86 GLY A O 1
ATOM 665 N N . LEU A 1 87 ? 2.893 10.649 -13.637 1.00 88.81 87 LEU A N 1
ATOM 666 C CA . LEU A 1 87 ? 3.826 11.494 -14.383 1.00 88.81 87 LEU A CA 1
ATOM 667 C C . LEU A 1 87 ? 5.289 11.276 -13.984 1.00 88.81 87 LEU A C 1
ATOM 669 O O . LEU A 1 87 ? 6.160 11.259 -14.851 1.00 88.81 87 LEU A O 1
ATOM 673 N N . LEU A 1 88 ? 5.571 11.104 -12.690 1.00 89.44 88 LEU A N 1
ATOM 674 C CA . LEU A 1 88 ? 6.945 11.083 -12.174 1.00 89.44 88 LEU A CA 1
ATOM 675 C C . LEU A 1 88 ? 7.572 9.683 -12.201 1.00 89.44 88 LEU A C 1
ATOM 677 O O . LEU A 1 88 ? 8.794 9.559 -12.228 1.00 89.44 88 LEU A O 1
ATOM 681 N N . THR A 1 89 ? 6.763 8.619 -12.203 1.00 88.88 89 THR A N 1
AT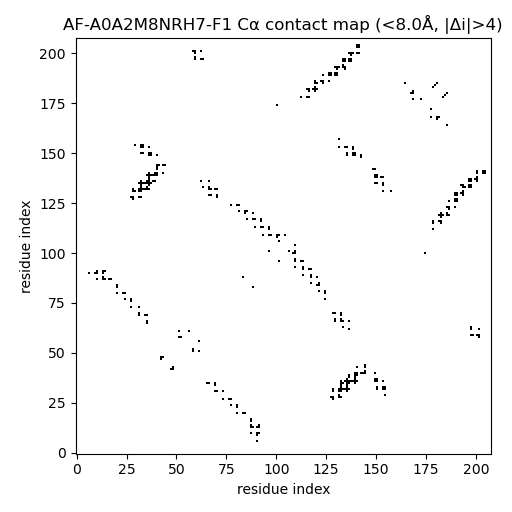OM 682 C CA . THR A 1 89 ? 7.280 7.244 -12.079 1.00 88.88 89 THR A CA 1
ATOM 683 C C . THR A 1 89 ? 7.747 6.682 -13.418 1.00 88.88 89 THR A C 1
ATOM 685 O O . THR A 1 89 ? 8.748 5.972 -13.471 1.00 88.88 89 THR A O 1
ATOM 688 N N . MET A 1 90 ? 7.080 7.034 -14.522 1.00 88.62 90 MET A N 1
ATOM 689 C CA . MET A 1 90 ? 7.430 6.525 -15.852 1.00 88.62 90 MET A CA 1
ATOM 690 C C . MET A 1 90 ? 8.877 6.871 -16.269 1.00 88.62 90 MET A C 1
ATOM 692 O O . MET A 1 90 ? 9.599 5.950 -16.658 1.00 88.62 90 MET A O 1
ATOM 696 N N . PRO A 1 91 ? 9.359 8.130 -16.172 1.00 87.06 91 PRO A N 1
ATOM 697 C CA . PRO A 1 91 ? 10.739 8.456 -16.542 1.00 87.06 91 PRO A CA 1
ATOM 698 C C . PRO A 1 91 ? 11.765 7.729 -15.668 1.00 87.06 91 PRO A C 1
ATOM 700 O O . PRO A 1 91 ? 12.802 7.296 -16.167 1.00 87.06 91 PRO A O 1
ATOM 703 N N . VAL A 1 92 ? 11.459 7.563 -14.378 1.00 88.62 92 VAL A N 1
ATOM 704 C CA . VAL A 1 92 ? 12.328 6.871 -13.419 1.00 88.62 92 VAL A CA 1
ATOM 705 C C . VAL A 1 92 ? 12.452 5.389 -13.774 1.00 88.62 92 VAL A C 1
ATOM 707 O O . VAL A 1 92 ? 13.572 4.898 -13.891 1.00 88.62 92 VAL A O 1
ATOM 710 N N . LEU A 1 93 ? 11.337 4.704 -14.050 1.00 88.75 93 LEU A N 1
ATOM 711 C CA . LEU A 1 93 ? 11.342 3.291 -14.448 1.00 88.75 93 LEU A CA 1
ATOM 712 C C . LEU A 1 93 ? 12.104 3.057 -15.760 1.00 88.75 93 LEU A C 1
ATOM 714 O O . LEU A 1 93 ? 12.841 2.082 -15.880 1.00 88.75 93 LEU A O 1
ATOM 718 N N . ILE A 1 94 ? 11.961 3.951 -16.745 1.00 87.69 94 ILE A N 1
ATOM 719 C CA . ILE A 1 94 ? 12.688 3.839 -18.021 1.00 87.69 94 ILE A CA 1
ATOM 720 C C . ILE A 1 94 ? 14.200 3.892 -17.789 1.00 87.69 94 ILE A C 1
ATOM 722 O O . ILE A 1 94 ? 14.941 3.103 -18.377 1.00 87.69 94 ILE A O 1
ATOM 726 N N . VAL A 1 95 ? 14.659 4.811 -16.938 1.00 87.12 95 VAL A N 1
ATOM 727 C CA . VAL A 1 95 ? 16.081 4.941 -16.605 1.00 87.12 95 VAL A CA 1
ATOM 728 C C . VAL A 1 95 ? 16.564 3.736 -15.802 1.00 87.12 95 VAL A C 1
ATOM 730 O O . VAL A 1 95 ? 17.605 3.175 -16.132 1.00 87.12 95 VAL A O 1
ATOM 733 N N . GLU A 1 96 ? 15.801 3.299 -14.802 1.00 87.75 96 GLU A N 1
ATOM 734 C CA . GLU A 1 96 ? 16.138 2.151 -13.959 1.00 87.75 96 GLU A CA 1
ATOM 735 C C . GLU A 1 96 ? 16.317 0.870 -14.787 1.00 87.75 96 GLU A C 1
ATOM 737 O O . GLU A 1 96 ? 17.406 0.290 -14.816 1.00 87.75 96 GLU A O 1
ATOM 742 N N . TYR A 1 97 ? 15.291 0.468 -15.541 1.00 86.12 97 TYR A N 1
ATOM 743 C CA . TYR A 1 97 ? 15.348 -0.733 -16.378 1.00 86.12 97 TYR A CA 1
ATOM 744 C C . TYR A 1 97 ? 16.306 -0.580 -17.567 1.00 86.12 97 TYR A C 1
ATOM 746 O O . TYR A 1 97 ? 16.896 -1.566 -18.018 1.00 86.12 97 TYR A O 1
ATOM 754 N N . GLY A 1 98 ? 16.478 0.643 -18.077 1.00 84.12 98 GLY A N 1
ATOM 755 C CA . GLY A 1 98 ? 17.408 0.948 -19.160 1.00 84.12 98 GLY A CA 1
ATOM 756 C C . GLY A 1 98 ? 18.872 0.796 -18.745 1.00 84.12 98 GLY A C 1
ATOM 757 O O . GLY A 1 98 ? 19.658 0.226 -19.498 1.00 84.12 98 GLY A O 1
ATOM 758 N N . ILE A 1 99 ? 19.235 1.254 -17.544 1.00 84.06 99 ILE A N 1
ATOM 759 C CA . ILE A 1 99 ? 20.600 1.132 -17.012 1.00 84.06 99 ILE A CA 1
ATOM 760 C C . ILE A 1 99 ? 20.894 -0.309 -16.590 1.00 84.06 99 ILE A C 1
ATOM 762 O O . ILE A 1 99 ? 21.962 -0.829 -16.907 1.00 84.06 99 ILE A O 1
ATOM 766 N N . LEU A 1 100 ? 19.962 -0.958 -15.886 1.00 81.06 100 LEU A N 1
ATOM 767 C CA . LEU A 1 100 ? 20.201 -2.274 -15.288 1.00 81.06 100 LEU A CA 1
ATOM 768 C C . LEU A 1 100 ? 20.254 -3.410 -16.313 1.00 81.06 100 LEU A C 1
ATOM 770 O O . LEU A 1 100 ? 21.086 -4.304 -16.182 1.00 81.06 100 LEU A O 1
ATOM 774 N N . TYR A 1 101 ? 19.383 -3.385 -17.325 1.00 78.88 101 TYR A N 1
ATOM 775 C CA . TYR A 1 101 ? 19.196 -4.525 -18.233 1.00 78.88 101 TYR A CA 1
ATOM 776 C C . TYR A 1 101 ? 19.392 -4.187 -19.712 1.00 78.88 101 TYR A C 1
ATOM 778 O O . TYR A 1 101 ? 19.418 -5.098 -20.541 1.00 78.88 101 TYR A O 1
ATOM 786 N N . GLY A 1 102 ? 19.589 -2.909 -20.05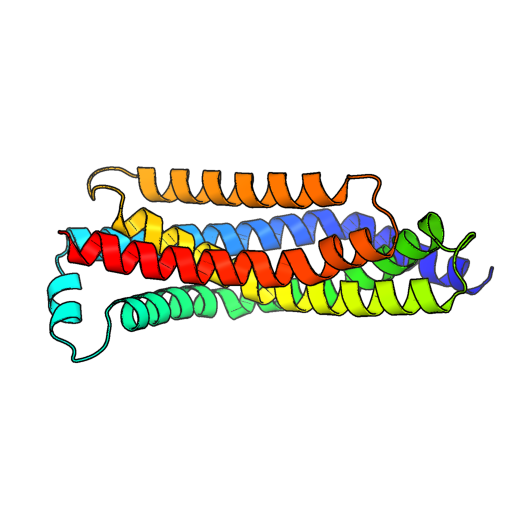7 1.00 70.12 102 GLY A N 1
ATOM 787 C CA . GLY A 1 102 ? 19.701 -2.461 -21.447 1.00 70.12 102 GLY A CA 1
ATOM 788 C C . GLY A 1 102 ? 20.889 -3.042 -22.225 1.00 70.12 102 GLY A C 1
ATOM 789 O O . GLY A 1 102 ? 20.864 -3.030 -23.452 1.00 70.12 102 GLY A O 1
ATOM 790 N N . SER A 1 103 ? 21.916 -3.565 -21.545 1.00 67.75 103 SER A N 1
ATOM 791 C CA . SER A 1 103 ? 23.092 -4.181 -22.180 1.00 67.75 103 SER A CA 1
ATOM 792 C C . SER A 1 103 ? 23.023 -5.708 -22.301 1.00 67.75 103 SER A C 1
ATOM 794 O O . SER A 1 103 ? 23.755 -6.272 -23.111 1.00 67.75 103 SER A O 1
ATOM 796 N N . GLN A 1 104 ? 22.168 -6.381 -21.522 1.00 66.75 104 GLN A N 1
ATOM 797 C CA . GLN A 1 104 ? 22.140 -7.850 -21.425 1.00 66.75 104 GLN A CA 1
ATOM 798 C C . GLN A 1 104 ? 20.873 -8.478 -22.012 1.00 66.75 104 GLN A C 1
ATOM 800 O O . GLN A 1 104 ? 20.911 -9.610 -22.490 1.00 66.75 104 GLN A O 1
ATOM 805 N N . ALA A 1 105 ? 19.754 -7.756 -21.996 1.00 60.84 105 ALA A N 1
ATOM 806 C CA . ALA A 1 105 ? 18.452 -8.279 -22.367 1.00 60.84 105 ALA A CA 1
ATOM 807 C C . ALA A 1 105 ? 17.920 -7.502 -23.579 1.00 60.84 105 ALA A C 1
ATOM 809 O O . ALA A 1 105 ? 17.963 -6.273 -23.602 1.00 60.84 105 ALA A O 1
ATOM 810 N N . GLY A 1 106 ? 17.430 -8.200 -24.612 1.00 73.19 106 GLY A N 1
ATOM 811 C CA . GLY A 1 106 ? 16.837 -7.540 -25.782 1.00 73.19 106 GLY A CA 1
ATOM 812 C C . GLY A 1 106 ? 15.788 -6.509 -25.350 1.00 73.19 106 GLY A C 1
ATOM 813 O O . GLY A 1 106 ? 15.086 -6.747 -24.367 1.00 73.19 106 GLY A O 1
ATOM 814 N N . GLY A 1 107 ? 15.670 -5.387 -26.073 1.00 80.06 107 GLY A N 1
ATOM 815 C CA . GLY A 1 107 ? 14.903 -4.202 -25.641 1.00 80.06 107 GLY A CA 1
ATOM 816 C C . GLY A 1 107 ? 13.437 -4.445 -25.250 1.00 80.06 107 GLY A C 1
ATOM 817 O O . GLY A 1 107 ? 12.824 -3.605 -24.598 1.00 80.06 107 GLY A O 1
ATOM 818 N N . TRP A 1 108 ? 12.882 -5.612 -25.582 1.00 84.06 108 TRP A N 1
ATOM 819 C CA . TRP A 1 108 ? 11.570 -6.060 -25.125 1.00 84.06 108 TRP A CA 1
ATOM 820 C C . TRP A 1 108 ? 11.476 -6.258 -23.600 1.00 84.06 108 TRP A C 1
ATOM 822 O O . TRP A 1 108 ? 10.427 -5.971 -23.029 1.00 84.06 108 TRP A O 1
ATOM 832 N N . HIS A 1 109 ? 12.547 -6.677 -22.916 1.00 84.94 109 HIS A N 1
ATOM 833 C CA . HIS A 1 109 ? 12.532 -6.880 -21.459 1.00 84.94 109 HIS A CA 1
ATOM 834 C C . HIS A 1 109 ? 12.329 -5.561 -20.709 1.00 84.94 109 HIS A C 1
ATOM 836 O O . HIS A 1 109 ? 11.517 -5.485 -19.790 1.00 84.94 109 HIS A O 1
ATOM 842 N N . THR A 1 110 ? 13.011 -4.497 -21.144 1.00 86.44 110 THR A N 1
ATOM 843 C CA . THR A 1 110 ? 12.851 -3.145 -20.593 1.00 86.44 110 THR A CA 1
ATOM 844 C C . THR A 1 110 ? 11.410 -2.662 -20.737 1.00 86.44 110 THR A C 1
ATOM 846 O O . THR A 1 110 ? 10.845 -2.130 -19.788 1.00 86.44 110 THR A O 1
ATOM 849 N N . VAL A 1 111 ? 10.783 -2.892 -21.896 1.00 87.81 111 VAL A N 1
ATOM 850 C CA . VAL A 1 111 ? 9.387 -2.490 -22.136 1.00 87.81 111 VAL A CA 1
ATOM 851 C C . VAL A 1 111 ? 8.430 -3.235 -21.207 1.00 87.81 111 VAL A C 1
ATOM 853 O O . VAL A 1 111 ? 7.576 -2.606 -20.586 1.00 87.81 111 VAL A O 1
ATOM 856 N N . ILE A 1 112 ? 8.586 -4.555 -21.067 1.00 89.56 112 ILE A N 1
ATOM 857 C CA . ILE A 1 112 ? 7.739 -5.354 -20.171 1.00 89.56 112 ILE A CA 1
ATOM 858 C C . ILE A 1 112 ? 7.917 -4.915 -18.716 1.00 89.56 112 ILE A C 1
ATOM 860 O O . ILE A 1 112 ? 6.919 -4.726 -18.024 1.00 89.56 112 ILE A O 1
ATOM 864 N N . GLY A 1 113 ? 9.158 -4.704 -18.268 1.00 89.88 113 GLY A N 1
ATOM 865 C CA . GLY A 1 113 ? 9.453 -4.229 -16.915 1.00 89.88 113 GLY A CA 1
ATOM 866 C C . GLY A 1 113 ? 8.812 -2.873 -16.623 1.00 89.88 113 GLY A C 1
ATOM 867 O O . GLY A 1 113 ? 8.142 -2.714 -15.607 1.00 89.88 113 GLY A O 1
ATOM 868 N N . VAL A 1 114 ? 8.916 -1.922 -17.558 1.00 90.56 114 VAL A N 1
ATOM 869 C CA . VAL A 1 114 ? 8.295 -0.595 -17.422 1.00 90.56 114 VAL A CA 1
ATOM 870 C C . VAL A 1 114 ? 6.768 -0.692 -17.368 1.00 90.56 114 VAL A C 1
ATOM 872 O O . VAL A 1 114 ? 6.157 -0.071 -16.502 1.00 90.56 114 VAL A O 1
ATOM 875 N N . ILE A 1 115 ? 6.135 -1.478 -18.246 1.00 92.00 115 ILE A N 1
ATOM 876 C CA . ILE A 1 115 ? 4.671 -1.645 -18.251 1.00 92.00 115 ILE A CA 1
ATOM 877 C C . ILE A 1 115 ? 4.194 -2.303 -16.950 1.00 92.00 115 ILE A C 1
ATOM 879 O O . ILE A 1 115 ? 3.248 -1.818 -16.326 1.00 92.00 115 ILE A O 1
ATOM 883 N N . ALA A 1 116 ? 4.853 -3.381 -16.523 1.00 93.06 116 ALA A N 1
ATOM 884 C CA . ALA A 1 116 ? 4.502 -4.100 -15.303 1.00 93.06 116 ALA A CA 1
ATOM 885 C C . ALA A 1 116 ? 4.706 -3.227 -14.053 1.00 93.06 116 ALA A C 1
ATOM 887 O O . ALA A 1 116 ? 3.804 -3.123 -13.219 1.00 93.06 116 ALA A O 1
ATOM 888 N N . GLY A 1 117 ? 5.836 -2.520 -13.973 1.00 92.44 117 GLY A N 1
ATOM 889 C CA . GLY A 1 117 ? 6.140 -1.583 -12.894 1.00 92.44 117 GLY A CA 1
ATOM 890 C C . GLY A 1 117 ? 5.163 -0.409 -12.840 1.00 92.44 117 GLY A C 1
ATOM 891 O O . GLY A 1 117 ? 4.747 0.000 -11.754 1.00 92.44 117 GLY A O 1
ATOM 892 N N . MET A 1 118 ? 4.722 0.098 -13.995 1.00 92.50 118 MET A N 1
ATOM 893 C CA . MET A 1 118 ? 3.710 1.152 -14.062 1.00 92.50 118 MET A CA 1
ATOM 894 C C . MET A 1 118 ? 2.352 0.663 -13.552 1.00 92.50 118 MET A C 1
ATOM 896 O O . MET A 1 118 ? 1.735 1.315 -12.708 1.00 92.50 118 MET A O 1
ATOM 900 N N . PHE A 1 119 ? 1.909 -0.513 -14.004 1.00 93.31 119 PHE A N 1
ATOM 901 C CA . PHE A 1 119 ? 0.654 -1.112 -13.553 1.00 93.31 119 PHE A CA 1
ATOM 902 C C . PHE A 1 119 ? 0.659 -1.363 -12.041 1.00 93.31 119 PHE A C 1
ATOM 904 O O . PHE A 1 119 ? -0.290 -1.007 -11.339 1.00 93.31 119 PHE A O 1
ATOM 911 N N . ALA A 1 120 ? 1.760 -1.906 -11.524 1.00 94.00 120 ALA A N 1
ATOM 912 C CA . ALA A 1 120 ? 1.939 -2.127 -10.099 1.00 94.00 120 ALA A CA 1
ATOM 913 C C . ALA A 1 120 ? 1.954 -0.817 -9.306 1.00 94.00 120 ALA A C 1
ATOM 915 O O . ALA A 1 120 ? 1.341 -0.738 -8.243 1.00 94.00 120 ALA A O 1
ATOM 916 N N . SER A 1 121 ? 2.595 0.229 -9.833 1.00 92.62 121 SER A N 1
ATOM 917 C CA . SER A 1 121 ? 2.629 1.551 -9.201 1.00 92.62 121 SER A CA 1
ATOM 918 C C . SER A 1 121 ? 1.233 2.162 -9.104 1.00 92.62 121 SER A C 1
ATOM 920 O O . SER A 1 121 ? 0.858 2.635 -8.034 1.00 92.62 121 SER A O 1
ATOM 922 N N . CYS A 1 122 ? 0.431 2.084 -10.170 1.00 92.00 122 CYS A N 1
ATOM 923 C CA . CYS A 1 122 ? -0.961 2.531 -10.150 1.00 92.00 122 CYS A CA 1
ATOM 924 C C . CYS A 1 122 ? -1.809 1.716 -9.165 1.00 92.00 122 CYS A C 1
ATOM 926 O O . CYS A 1 122 ? -2.532 2.298 -8.360 1.00 92.00 122 CYS A O 1
ATOM 928 N N . GLY A 1 123 ? -1.700 0.382 -9.184 1.00 93.06 123 GLY A N 1
ATOM 929 C CA . GLY A 1 123 ? -2.453 -0.484 -8.272 1.00 93.06 123 GLY A CA 1
ATOM 930 C C . GLY A 1 123 ? -2.117 -0.226 -6.801 1.00 93.06 123 GLY A C 1
ATOM 931 O O . GLY A 1 123 ? -3.007 -0.147 -5.953 1.00 93.06 123 GLY A O 1
ATOM 932 N N . ARG A 1 124 ? -0.832 -0.018 -6.503 1.00 93.12 124 ARG A N 1
ATOM 933 C CA . ARG A 1 124 ? -0.333 0.240 -5.150 1.00 93.12 124 ARG A CA 1
ATOM 934 C C . ARG A 1 124 ? -0.941 1.494 -4.524 1.00 93.12 124 ARG A C 1
ATOM 936 O O . ARG A 1 124 ? -1.316 1.443 -3.358 1.00 93.12 124 ARG A O 1
ATOM 943 N N . VAL A 1 125 ? -1.096 2.574 -5.297 1.00 92.81 125 VAL A N 1
ATOM 944 C CA . VAL A 1 125 ? -1.663 3.847 -4.808 1.00 92.81 125 VAL A CA 1
ATOM 945 C C . VAL A 1 125 ? -3.071 3.670 -4.234 1.00 92.81 125 VAL A C 1
ATOM 947 O O . VAL A 1 125 ? -3.444 4.400 -3.322 1.00 92.81 125 VAL A O 1
ATOM 950 N N . PHE A 1 126 ? -3.835 2.683 -4.707 1.00 93.00 126 PHE A N 1
ATOM 951 C CA . PHE A 1 126 ? -5.156 2.364 -4.161 1.00 93.00 126 PHE A CA 1
ATOM 952 C C . PHE A 1 126 ? -5.103 1.318 -3.044 1.00 93.00 126 PHE A C 1
ATOM 954 O O . PHE A 1 126 ? -5.803 1.446 -2.039 1.00 93.00 126 PHE A O 1
ATOM 961 N N . LEU A 1 127 ? -4.279 0.280 -3.197 1.00 95.38 127 LEU A N 1
ATOM 962 C CA . LEU A 1 127 ? -4.245 -0.849 -2.263 1.00 95.38 127 LEU A CA 1
ATOM 963 C C . LEU A 1 127 ? -3.581 -0.512 -0.928 1.00 95.38 127 LEU A C 1
ATOM 965 O O . LEU A 1 127 ? -4.021 -0.992 0.115 1.00 95.38 127 LEU A O 1
ATOM 969 N N . GLU A 1 128 ? -2.538 0.311 -0.931 1.00 95.50 128 GLU A N 1
ATOM 970 C CA . GLU A 1 128 ? -1.812 0.660 0.287 1.00 95.50 128 GLU A CA 1
ATOM 971 C C . GLU A 1 128 ? -2.635 1.519 1.265 1.00 95.50 128 GLU A C 1
ATOM 973 O O . GLU A 1 128 ? -2.618 1.195 2.453 1.00 95.50 128 GLU A O 1
ATOM 978 N N . PRO A 1 129 ? -3.422 2.530 0.841 1.00 95.00 129 PRO A N 1
ATOM 979 C CA . PRO A 1 129 ? -4.381 3.200 1.726 1.00 95.00 129 PRO A CA 1
ATOM 980 C C . PRO A 1 129 ? -5.430 2.251 2.316 1.00 95.00 129 PRO A C 1
ATOM 982 O O . PRO A 1 129 ? -5.738 2.343 3.503 1.00 95.00 129 PRO A O 1
ATOM 985 N N . ILE A 1 130 ? -5.942 1.301 1.521 1.00 96.25 130 ILE A N 1
ATOM 986 C CA . ILE A 1 130 ? -6.897 0.281 1.992 1.00 96.25 130 ILE A CA 1
ATOM 987 C C . ILE A 1 130 ? -6.257 -0.604 3.060 1.00 96.25 130 ILE A C 1
ATOM 989 O O . ILE A 1 130 ? -6.859 -0.859 4.106 1.00 96.25 130 ILE A O 1
ATOM 993 N N . MET A 1 131 ? -5.022 -1.047 2.826 1.00 96.94 131 MET A N 1
ATOM 994 C CA . MET A 1 131 ? -4.240 -1.786 3.808 1.00 96.94 131 MET A CA 1
ATOM 995 C C . MET A 1 131 ? -4.017 -0.955 5.074 1.00 96.94 131 MET A C 1
ATOM 997 O O . MET A 1 131 ? -4.262 -1.454 6.168 1.00 96.94 131 MET A O 1
ATOM 1001 N N . ALA A 1 132 ? -3.610 0.308 4.941 1.00 96.31 132 ALA A N 1
ATOM 1002 C CA . ALA A 1 132 ? -3.342 1.196 6.067 1.00 96.31 132 ALA A CA 1
ATOM 1003 C C . ALA A 1 132 ? -4.586 1.398 6.945 1.00 96.31 132 ALA A C 1
ATOM 1005 O O . ALA A 1 132 ? -4.516 1.234 8.163 1.00 96.31 132 ALA A O 1
ATOM 1006 N N . ALA A 1 133 ? -5.741 1.664 6.330 1.00 96.38 133 ALA A N 1
ATOM 1007 C CA . ALA A 1 133 ? -7.015 1.766 7.033 1.00 96.38 133 ALA A CA 1
ATOM 1008 C C . ALA A 1 133 ? -7.391 0.443 7.721 1.00 96.38 133 ALA A C 1
ATOM 1010 O O . ALA A 1 133 ? -7.775 0.440 8.887 1.00 96.38 133 ALA A O 1
ATOM 1011 N N . SER A 1 134 ? -7.218 -0.693 7.039 1.00 96.94 134 SER A N 1
ATOM 1012 C CA . SER A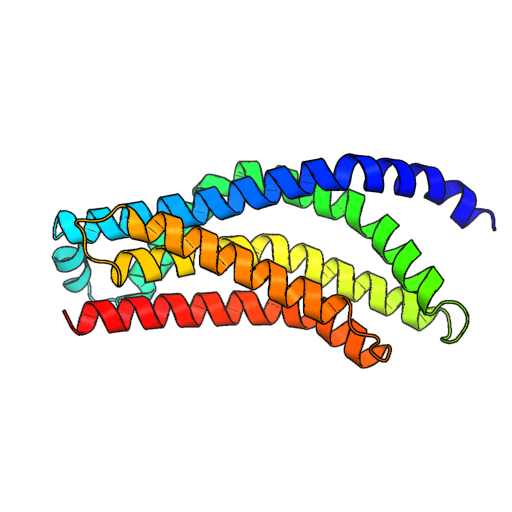 1 134 ? -7.516 -2.026 7.586 1.00 96.94 134 SER A CA 1
ATOM 1013 C C . SER A 1 134 ? -6.643 -2.378 8.795 1.00 96.94 134 SER A C 1
ATOM 1015 O O . SER A 1 134 ? -7.142 -2.899 9.791 1.00 96.94 134 SER A O 1
ATOM 1017 N N . VAL A 1 135 ? -5.345 -2.064 8.735 1.00 96.56 135 VAL A N 1
ATOM 1018 C CA . VAL A 1 135 ? -4.406 -2.211 9.858 1.00 96.56 135 VAL A CA 1
ATOM 1019 C C . VAL A 1 135 ? -4.802 -1.292 11.012 1.00 96.56 135 VAL A C 1
ATOM 1021 O O . VAL A 1 135 ? -4.779 -1.723 12.164 1.00 96.56 135 VAL A O 1
ATOM 1024 N N . GLY A 1 136 ? -5.210 -0.056 10.711 1.00 94.94 136 GLY A N 1
ATOM 1025 C CA . GLY A 1 136 ? -5.742 0.875 11.703 1.00 94.94 136 GLY A CA 1
ATOM 1026 C C . GLY A 1 136 ? -6.957 0.301 12.431 1.00 94.94 136 GLY A C 1
ATOM 1027 O O . GLY A 1 136 ? -6.962 0.248 13.659 1.00 94.94 136 GLY A O 1
ATOM 1028 N N . VAL A 1 137 ? -7.943 -0.225 11.692 1.00 95.19 137 VAL A N 1
ATOM 1029 C CA . VAL A 1 137 ? -9.112 -0.913 12.271 1.00 95.19 137 VAL A CA 1
ATOM 1030 C C . VAL A 1 137 ? -8.683 -2.093 13.144 1.00 95.19 137 VAL A C 1
ATOM 1032 O O . VAL A 1 137 ? -9.154 -2.218 14.269 1.00 95.19 137 VAL A O 1
ATOM 1035 N N . PHE A 1 138 ? -7.768 -2.940 12.673 1.00 95.75 138 PHE A N 1
ATOM 1036 C CA . PHE A 1 138 ? -7.275 -4.077 13.454 1.00 95.75 138 PHE A CA 1
ATOM 1037 C C . PHE A 1 138 ? -6.648 -3.655 14.782 1.00 95.75 138 PHE A C 1
ATOM 1039 O O . PHE A 1 138 ? -7.005 -4.180 15.835 1.00 95.75 138 PHE A O 1
ATOM 1046 N N . LEU A 1 139 ? -5.746 -2.678 14.754 1.00 94.25 139 LEU A N 1
ATOM 1047 C CA . LEU A 1 139 ? -5.078 -2.216 15.965 1.00 94.25 139 LEU A CA 1
ATOM 1048 C C . LEU A 1 139 ? -6.028 -1.464 16.893 1.00 94.25 139 LEU A C 1
ATOM 1050 O O . LEU A 1 139 ? -5.903 -1.601 18.107 1.00 94.25 139 LEU A O 1
ATOM 1054 N N . GLY A 1 140 ? -6.997 -0.727 16.350 1.00 91.44 140 GLY A N 1
ATOM 1055 C CA . GLY A 1 140 ? -8.073 -0.125 17.132 1.00 91.44 140 GLY A CA 1
ATOM 1056 C C . GLY A 1 140 ? -9.002 -1.157 17.776 1.00 91.44 140 GLY A C 1
ATOM 1057 O O . GLY A 1 140 ? -9.536 -0.881 18.839 1.00 91.44 140 GLY A O 1
ATOM 1058 N N . ALA A 1 141 ? -9.160 -2.340 17.173 1.00 91.56 141 ALA A N 1
ATOM 1059 C CA . ALA A 1 141 ? -9.948 -3.439 17.728 1.00 91.56 141 ALA A CA 1
ATOM 1060 C C . ALA A 1 141 ? -9.194 -4.241 18.807 1.00 91.56 141 ALA A C 1
ATOM 1062 O O . ALA A 1 141 ? -9.796 -4.707 19.766 1.00 91.56 141 ALA A O 1
ATOM 1063 N N . VAL A 1 142 ? -7.880 -4.425 18.662 1.00 91.69 142 VAL A N 1
ATOM 1064 C CA . VAL A 1 142 ? -7.074 -5.231 19.603 1.00 91.69 142 VAL A CA 1
ATOM 1065 C C . VAL A 1 142 ? -6.552 -4.406 20.783 1.00 91.69 142 VAL A C 1
ATOM 1067 O O . VAL A 1 142 ? -6.273 -4.943 21.855 1.00 91.69 142 VAL A O 1
ATOM 1070 N N . THR A 1 143 ? -6.367 -3.097 20.605 1.00 88.50 143 THR A N 1
ATOM 1071 C CA . THR A 1 143 ? -5.771 -2.254 21.647 1.00 88.50 143 THR A CA 1
ATOM 1072 C C . THR A 1 143 ? -6.830 -1.810 22.657 1.00 88.50 143 THR A C 1
ATOM 1074 O O . THR A 1 143 ? -7.841 -1.244 22.251 1.00 88.50 143 THR A O 1
ATOM 1077 N N . PRO A 1 144 ? -6.579 -1.933 23.975 1.00 73.19 144 PRO A N 1
ATOM 1078 C CA . PRO A 1 144 ? -7.527 -1.494 24.987 1.00 73.19 144 PRO A CA 1
ATOM 1079 C C . PRO A 1 144 ? -7.892 -0.005 24.859 1.00 73.19 144 PRO A C 1
ATOM 1081 O O . PRO A 1 144 ? -7.005 0.831 24.627 1.00 73.19 144 PRO A O 1
ATOM 1084 N N . PRO A 1 145 ? -9.154 0.368 25.140 1.00 65.25 145 PRO A N 1
ATOM 1085 C CA . PRO A 1 145 ? -9.691 1.702 24.888 1.00 65.25 145 PRO A CA 1
ATOM 1086 C C . PRO A 1 145 ? -8.978 2.832 25.642 1.00 65.25 145 PRO A C 1
ATOM 1088 O O . PRO A 1 145 ? -9.146 3.993 25.296 1.00 65.25 145 PRO A O 1
ATOM 1091 N N . ILE A 1 146 ? -8.163 2.558 26.658 1.00 60.59 146 ILE A N 1
ATOM 1092 C CA . ILE A 1 146 ? -7.638 3.590 27.567 1.00 60.59 146 ILE A CA 1
ATOM 1093 C C . ILE A 1 146 ? -6.341 4.246 27.044 1.00 60.59 146 ILE A C 1
ATOM 1095 O O . ILE A 1 146 ? -5.965 5.323 27.505 1.00 60.59 146 ILE A O 1
ATOM 1099 N N . ARG A 1 147 ? -5.645 3.668 26.051 1.00 57.44 147 ARG A N 1
ATOM 1100 C CA . ARG A 1 147 ? -4.324 4.166 25.609 1.00 57.44 147 ARG A CA 1
ATOM 1101 C C . ARG A 1 147 ? -4.351 4.713 24.180 1.00 57.44 147 ARG A C 1
ATOM 1103 O O . ARG A 1 147 ? -4.811 4.036 23.270 1.00 57.44 147 ARG A O 1
ATOM 1110 N N . ARG A 1 148 ? -3.703 5.868 23.943 1.00 63.06 148 ARG A N 1
ATOM 1111 C CA . ARG A 1 148 ? -3.337 6.402 22.599 1.00 63.06 148 ARG A CA 1
ATOM 1112 C C . ARG A 1 148 ? -2.396 5.476 21.787 1.00 63.06 148 ARG A C 1
ATOM 1114 O O . ARG A 1 148 ? -1.831 5.886 20.781 1.00 63.06 148 ARG A O 1
ATOM 1121 N N . SER A 1 149 ? -2.222 4.230 22.223 1.00 78.38 149 SER A N 1
ATOM 1122 C CA . SER A 1 149 ? -1.275 3.254 21.686 1.00 78.38 149 SER A CA 1
ATOM 1123 C C . SER A 1 149 ? -1.659 2.747 20.294 1.00 78.38 149 SER A C 1
ATOM 1125 O O . SER A 1 149 ? -0.770 2.400 19.521 1.00 78.38 149 SER A O 1
ATOM 1127 N N . ALA A 1 150 ? -2.953 2.726 19.947 1.00 80.75 150 ALA A N 1
ATOM 1128 C CA . ALA A 1 150 ? -3.411 2.175 18.669 1.00 80.75 150 ALA A CA 1
ATOM 1129 C C . ALA A 1 150 ? -2.830 2.947 17.473 1.00 80.75 150 ALA A C 1
ATOM 1131 O O . ALA A 1 150 ? -2.282 2.350 16.546 1.00 80.75 150 ALA A O 1
ATOM 1132 N N . GLY A 1 151 ? -2.854 4.283 17.530 1.00 82.75 151 GLY A N 1
ATOM 1133 C CA . GLY A 1 151 ? -2.301 5.125 16.470 1.00 82.75 151 GLY A CA 1
ATOM 1134 C C . GLY A 1 151 ? -0.788 4.961 16.311 1.00 82.75 151 GLY A C 1
ATOM 1135 O O . GLY A 1 151 ? -0.299 4.750 15.204 1.00 82.75 151 GLY A O 1
ATOM 1136 N N . THR A 1 152 ? -0.034 4.969 17.415 1.00 87.06 152 THR A N 1
ATOM 1137 C CA . THR A 1 152 ? 1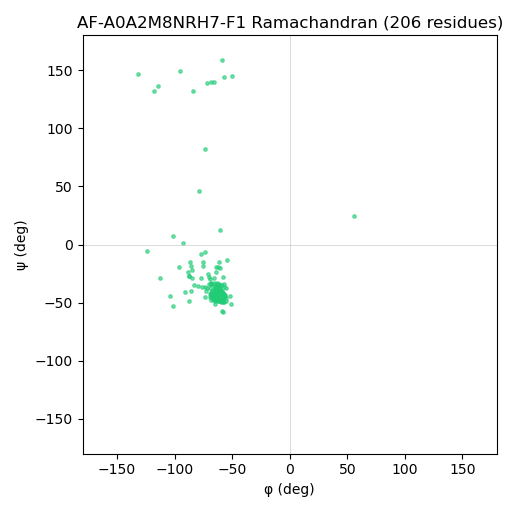.429 4.805 17.373 1.00 87.06 152 THR A CA 1
ATOM 1138 C C . THR A 1 152 ? 1.848 3.424 16.870 1.00 87.06 152 THR A C 1
ATOM 1140 O O . THR A 1 152 ? 2.785 3.325 16.082 1.00 87.06 152 THR A O 1
ATOM 1143 N N . MET A 1 153 ? 1.139 2.363 17.275 1.00 87.44 153 MET A N 1
ATOM 1144 C CA . MET A 1 153 ? 1.376 1.004 16.772 1.00 87.44 153 MET A CA 1
ATOM 1145 C C . MET A 1 153 ? 1.076 0.903 15.277 1.00 87.44 153 MET A C 1
ATOM 1147 O O . MET A 1 153 ? 1.833 0.271 14.545 1.00 87.44 153 MET A O 1
ATOM 1151 N N . THR A 1 154 ? 0.017 1.574 14.816 1.00 87.75 154 THR A N 1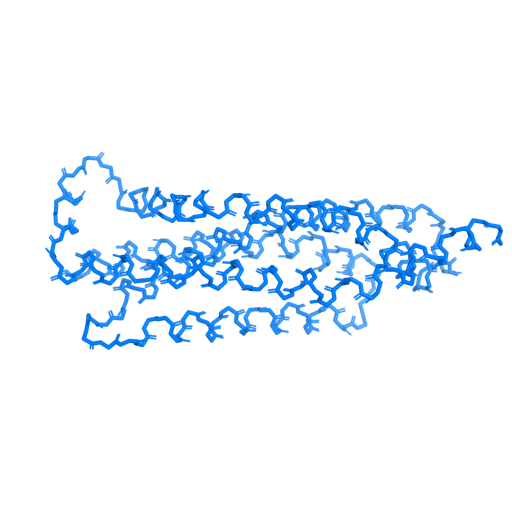
ATOM 1152 C CA . THR A 1 154 ? -0.361 1.597 13.399 1.00 87.75 154 THR A CA 1
ATOM 1153 C C . THR A 1 154 ? 0.739 2.236 12.565 1.00 87.75 154 THR A C 1
ATOM 1155 O O . THR A 1 154 ? 1.206 1.637 11.600 1.00 87.75 154 THR A O 1
ATOM 1158 N N . VAL A 1 155 ? 1.231 3.405 12.981 1.00 90.12 155 VAL A N 1
ATOM 1159 C CA . VAL A 1 155 ? 2.338 4.088 12.297 1.00 90.12 155 VAL A CA 1
ATOM 1160 C C . VAL A 1 155 ? 3.604 3.232 12.290 1.00 90.12 155 VAL A C 1
ATOM 1162 O O . VAL A 1 155 ? 4.235 3.094 11.245 1.00 90.12 155 VAL A O 1
ATOM 1165 N N . ALA A 1 156 ? 3.961 2.617 13.420 1.00 92.25 156 ALA A N 1
ATOM 1166 C CA . ALA A 1 156 ? 5.140 1.759 13.511 1.00 92.25 156 ALA A CA 1
ATOM 1167 C C . ALA A 1 156 ? 5.048 0.532 12.585 1.00 92.25 156 ALA A C 1
ATOM 1169 O O . ALA A 1 156 ? 6.024 0.191 11.911 1.00 92.25 156 ALA A O 1
ATOM 1170 N N . LEU A 1 157 ? 3.878 -0.110 12.505 1.00 93.00 157 LEU A N 1
ATOM 1171 C CA . LEU A 1 157 ? 3.656 -1.270 11.638 1.00 93.00 157 LEU A CA 1
ATOM 1172 C C . LEU A 1 157 ? 3.693 -0.873 10.158 1.00 93.00 157 LEU A C 1
ATOM 1174 O O . LEU A 1 157 ? 4.337 -1.549 9.357 1.00 93.00 157 LEU A O 1
ATOM 1178 N N . MET A 1 158 ? 3.092 0.265 9.807 1.00 93.06 158 MET A N 1
ATOM 1179 C CA . MET A 1 158 ? 3.143 0.817 8.452 1.00 93.06 158 MET A CA 1
ATOM 1180 C C . MET A 1 158 ? 4.571 1.186 8.036 1.00 93.06 158 MET A C 1
ATOM 1182 O O . MET A 1 158 ? 5.010 0.820 6.947 1.00 93.06 158 MET A O 1
ATOM 1186 N N . ALA A 1 159 ? 5.330 1.847 8.913 1.00 92.50 159 ALA A N 1
ATOM 1187 C CA . ALA A 1 159 ? 6.736 2.160 8.667 1.00 92.50 159 ALA A CA 1
ATOM 1188 C C . ALA A 1 159 ? 7.573 0.885 8.468 1.00 92.50 159 ALA A C 1
ATOM 1190 O O . ALA A 1 159 ? 8.400 0.821 7.559 1.00 92.50 159 ALA A O 1
ATOM 1191 N N . SER A 1 160 ? 7.308 -0.153 9.267 1.00 93.81 160 SER A N 1
ATOM 1192 C CA . SER A 1 160 ? 7.971 -1.457 9.147 1.00 93.81 160 SER A CA 1
ATOM 1193 C C . SER A 1 160 ? 7.653 -2.137 7.812 1.00 93.81 160 SER A C 1
ATOM 1195 O O . SER A 1 160 ? 8.565 -2.613 7.139 1.00 93.81 160 SER A O 1
ATOM 1197 N N . TYR A 1 161 ? 6.386 -2.126 7.383 1.00 93.50 161 TYR A N 1
ATOM 1198 C CA . TYR A 1 161 ? 5.961 -2.625 6.069 1.00 93.50 161 TYR A CA 1
ATOM 1199 C C . TYR A 1 161 ? 6.729 -1.939 4.930 1.00 93.50 161 TYR A C 1
ATOM 1201 O O . TYR A 1 161 ? 7.304 -2.612 4.071 1.00 93.50 161 TYR A O 1
ATOM 1209 N N . PHE A 1 162 ? 6.813 -0.605 4.959 1.00 91.06 162 PHE A N 1
ATOM 1210 C CA . PHE A 1 162 ? 7.542 0.147 3.940 1.00 91.06 162 PHE A CA 1
ATOM 1211 C C . PHE A 1 162 ? 9.039 -0.144 3.959 1.00 91.06 162 PHE A C 1
ATOM 1213 O O . PHE A 1 162 ? 9.639 -0.304 2.896 1.00 91.06 162 PHE A O 1
ATOM 1220 N N . GLY A 1 163 ? 9.646 -0.240 5.142 1.00 92.00 163 GLY A N 1
ATOM 1221 C CA . GLY A 1 163 ? 11.051 -0.613 5.274 1.00 92.00 163 GLY A CA 1
ATOM 1222 C C . GLY A 1 163 ? 11.338 -1.978 4.646 1.00 92.00 163 GLY A C 1
ATOM 1223 O O . GLY A 1 163 ? 12.260 -2.104 3.843 1.00 92.00 163 GLY A O 1
ATOM 1224 N N . LEU A 1 164 ? 10.505 -2.979 4.943 1.00 92.00 164 LEU A N 1
ATOM 1225 C CA . LEU A 1 164 ? 10.677 -4.348 4.452 1.00 92.00 164 LEU A CA 1
ATOM 1226 C C . LEU A 1 164 ? 10.519 -4.463 2.932 1.00 92.00 164 LEU A C 1
ATOM 1228 O O . LEU A 1 164 ? 11.337 -5.119 2.287 1.00 92.00 164 LEU A O 1
ATOM 1232 N N . ILE A 1 165 ? 9.518 -3.806 2.339 1.00 91.12 165 ILE A N 1
ATOM 1233 C CA . ILE A 1 165 ? 9.346 -3.828 0.876 1.00 91.12 165 ILE A CA 1
ATOM 1234 C C . ILE A 1 165 ? 10.521 -3.161 0.172 1.00 91.12 165 ILE A C 1
ATOM 1236 O O . ILE A 1 165 ? 11.024 -3.691 -0.818 1.00 91.12 165 ILE A O 1
ATOM 1240 N N . ASN A 1 166 ? 10.959 -1.999 0.659 1.00 90.31 166 ASN A N 1
ATOM 1241 C CA . ASN A 1 166 ? 12.075 -1.299 0.031 1.00 90.31 166 ASN A CA 1
ATOM 1242 C C . ASN A 1 166 ? 13.374 -2.104 0.163 1.00 90.31 166 ASN A C 1
ATOM 1244 O O . ASN A 1 166 ? 14.147 -2.163 -0.787 1.00 90.31 166 ASN A O 1
ATOM 1248 N N . LEU A 1 167 ? 13.577 -2.800 1.285 1.00 90.94 167 LEU A N 1
ATOM 1249 C CA . LEU A 1 167 ? 14.726 -3.682 1.469 1.00 90.94 167 LEU A CA 1
ATOM 1250 C C . LEU A 1 167 ? 14.709 -4.868 0.494 1.00 90.94 167 LEU A C 1
ATOM 1252 O O . LEU A 1 167 ? 15.745 -5.194 -0.079 1.00 90.94 167 LEU A O 1
ATOM 1256 N N . ALA A 1 168 ? 13.541 -5.463 0.237 1.00 90.19 168 ALA A N 1
ATOM 1257 C CA . ALA A 1 168 ? 13.406 -6.536 -0.749 1.00 90.19 168 ALA A CA 1
ATOM 1258 C C . ALA A 1 168 ? 13.758 -6.078 -2.178 1.00 90.19 168 ALA A C 1
ATOM 1260 O O . ALA A 1 168 ? 14.351 -6.843 -2.937 1.00 90.19 168 ALA A O 1
ATOM 1261 N N . ARG A 1 169 ? 13.445 -4.825 -2.538 1.00 87.56 169 ARG A N 1
ATOM 1262 C CA . ARG A 1 169 ? 13.778 -4.244 -3.855 1.00 87.56 169 ARG A CA 1
ATOM 1263 C C . ARG A 1 169 ? 15.269 -3.968 -4.047 1.00 87.56 169 ARG A C 1
ATOM 1265 O O . ARG A 1 169 ? 15.748 -3.965 -5.175 1.00 87.56 169 ARG A O 1
ATOM 1272 N N . LEU A 1 170 ? 16.013 -3.759 -2.962 1.00 88.75 170 LEU A N 1
ATOM 1273 C CA . LEU A 1 170 ? 17.458 -3.511 -3.013 1.00 88.75 170 LEU A CA 1
ATOM 1274 C C . LEU A 1 170 ? 18.284 -4.785 -3.247 1.00 88.75 170 LEU A C 1
ATOM 1276 O O . LEU A 1 170 ? 19.494 -4.697 -3.458 1.00 88.75 170 LEU A O 1
ATOM 1280 N N . LEU A 1 171 ? 17.661 -5.966 -3.220 1.00 90.94 171 LEU A N 1
ATOM 1281 C CA . LEU A 1 171 ? 18.362 -7.222 -3.450 1.00 90.94 171 LEU A CA 1
ATOM 1282 C C . LEU A 1 171 ? 18.838 -7.337 -4.916 1.00 90.94 171 LEU A C 1
ATOM 1284 O O . LEU A 1 171 ? 18.107 -6.984 -5.851 1.00 90.94 171 LEU A O 1
ATOM 1288 N N . PRO A 1 172 ? 20.055 -7.863 -5.154 1.00 89.38 172 PRO A N 1
ATOM 1289 C CA . PRO A 1 172 ? 20.552 -8.146 -6.496 1.00 89.38 172 PRO A CA 1
ATOM 1290 C C . PRO A 1 172 ? 19.847 -9.391 -7.053 1.00 89.38 172 PRO A C 1
ATOM 1292 O O . PRO A 1 172 ? 20.337 -10.512 -6.952 1.00 89.38 172 PRO A O 1
ATOM 1295 N N . LEU A 1 173 ? 18.646 -9.188 -7.588 1.00 90.12 173 LEU A N 1
ATOM 1296 C CA . LEU A 1 173 ? 17.805 -10.231 -8.165 1.00 90.12 173 LEU A CA 1
ATOM 1297 C C . LEU A 1 173 ? 17.999 -10.327 -9.682 1.00 90.12 173 LEU A C 1
ATOM 1299 O O . LEU A 1 173 ? 18.221 -9.320 -10.359 1.00 90.12 173 LEU A O 1
ATOM 1303 N N . ASP A 1 174 ? 17.838 -11.541 -10.208 1.00 90.69 174 ASP A N 1
ATOM 1304 C CA . ASP A 1 174 ? 17.671 -11.767 -11.646 1.00 90.69 174 ASP A CA 1
ATOM 1305 C C . ASP A 1 174 ? 16.440 -11.012 -12.185 1.00 90.69 174 ASP A C 1
ATOM 1307 O O . ASP A 1 174 ? 15.530 -10.677 -11.421 1.00 90.69 174 ASP A O 1
ATOM 1311 N N . PHE A 1 175 ? 16.393 -10.752 -13.495 1.00 87.25 175 PHE A N 1
ATOM 1312 C CA . PHE A 1 175 ? 15.349 -9.947 -14.137 1.00 87.25 175 PHE A CA 1
ATOM 1313 C C . PHE A 1 175 ? 13.934 -10.410 -13.763 1.00 87.25 175 PHE A C 1
ATOM 1315 O O . PHE A 1 175 ? 13.124 -9.610 -13.299 1.00 87.25 175 PHE A O 1
ATOM 1322 N N . TRP A 1 176 ? 13.635 -11.705 -13.905 1.00 88.56 176 TRP A N 1
ATOM 1323 C CA . TRP A 1 176 ? 12.289 -12.227 -13.640 1.00 88.56 176 TRP A CA 1
ATOM 1324 C C . TRP A 1 176 ? 11.899 -12.129 -12.167 1.00 88.56 176 TRP A C 1
ATOM 1326 O O . TRP A 1 176 ? 10.769 -11.762 -11.840 1.00 88.56 176 TRP A O 1
ATOM 1336 N N . SER A 1 177 ? 12.852 -12.395 -11.277 1.00 92.44 177 SER A N 1
ATOM 1337 C CA . SER A 1 177 ? 12.666 -12.247 -9.835 1.00 92.44 177 SER A CA 1
ATOM 1338 C C . SER A 1 177 ? 12.447 -10.786 -9.453 1.00 92.44 177 SER A C 1
ATOM 1340 O O . SER A 1 177 ? 11.577 -10.488 -8.638 1.00 92.44 177 SER A O 1
ATOM 1342 N N . ARG A 1 178 ? 13.184 -9.861 -10.075 1.00 89.00 178 ARG A N 1
ATOM 1343 C CA . ARG A 1 178 ? 13.017 -8.425 -9.862 1.00 89.00 178 ARG A CA 1
ATOM 1344 C C . ARG A 1 178 ? 11.655 -7.946 -10.341 1.00 89.00 178 ARG A C 1
ATOM 1346 O O . ARG A 1 178 ? 10.947 -7.318 -9.565 1.00 89.00 178 ARG A O 1
ATOM 1353 N N . VAL A 1 179 ? 11.240 -8.307 -11.556 1.00 89.94 179 VAL A N 1
ATOM 1354 C CA . VAL A 1 179 ? 9.908 -7.960 -12.076 1.00 89.94 179 VAL A CA 1
ATOM 1355 C C . VAL A 1 179 ? 8.811 -8.498 -11.156 1.00 89.94 179 VAL A C 1
ATOM 1357 O O . VAL A 1 179 ? 7.862 -7.775 -10.857 1.00 89.94 179 VAL A O 1
ATOM 1360 N N . ALA A 1 180 ? 8.944 -9.723 -10.639 1.00 92.31 180 ALA A N 1
ATOM 1361 C CA . ALA A 1 180 ? 7.995 -10.275 -9.674 1.00 92.31 180 ALA A CA 1
ATOM 1362 C C . ALA A 1 180 ? 7.965 -9.474 -8.356 1.00 92.31 180 ALA A C 1
ATOM 1364 O O . ALA A 1 180 ? 6.889 -9.123 -7.867 1.00 92.31 180 ALA A O 1
ATOM 1365 N N . VAL A 1 181 ? 9.126 -9.133 -7.794 1.00 92.94 181 VAL A N 1
ATOM 1366 C CA . VAL A 1 181 ? 9.234 -8.357 -6.544 1.00 92.94 181 VAL A CA 1
ATOM 1367 C C . VAL A 1 181 ? 8.774 -6.908 -6.716 1.00 92.94 181 VAL A C 1
ATOM 1369 O O . VAL A 1 181 ? 8.186 -6.329 -5.806 1.00 92.94 181 VAL A O 1
ATOM 1372 N N . GLU A 1 182 ? 8.994 -6.301 -7.874 1.00 90.94 182 GLU A N 1
ATOM 1373 C CA . GLU A 1 182 ? 8.607 -4.916 -8.133 1.00 90.94 182 GLU A CA 1
ATOM 1374 C C . GLU A 1 182 ? 7.159 -4.778 -8.591 1.00 90.94 182 GLU A C 1
ATOM 1376 O O . GLU A 1 182 ? 6.536 -3.760 -8.297 1.00 90.94 182 GLU A O 1
ATOM 1381 N N . SER A 1 183 ? 6.607 -5.796 -9.260 1.00 91.19 183 SER A N 1
ATOM 1382 C CA . SER A 1 183 ? 5.271 -5.711 -9.857 1.00 91.19 183 SER A CA 1
ATOM 1383 C C . SER A 1 183 ? 4.202 -6.456 -9.062 1.00 91.19 183 SER A C 1
ATOM 1385 O O . SER A 1 183 ? 3.110 -5.938 -8.846 1.00 91.19 183 SER A O 1
ATOM 1387 N N . ILE A 1 184 ? 4.497 -7.676 -8.607 1.00 93.44 184 ILE A N 1
ATOM 1388 C CA . ILE A 1 184 ? 3.507 -8.547 -7.958 1.00 93.44 184 ILE A CA 1
ATOM 1389 C C . ILE A 1 184 ? 3.4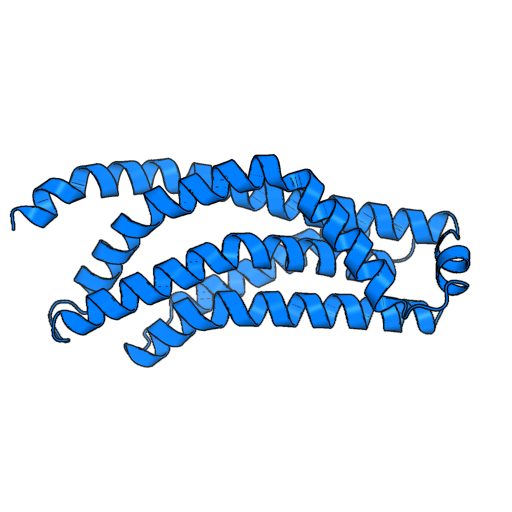50 -8.254 -6.461 1.00 93.44 184 ILE A C 1
ATOM 1391 O O . ILE A 1 184 ? 2.367 -8.054 -5.908 1.00 93.44 184 ILE A O 1
ATOM 1395 N N . LEU A 1 185 ? 4.610 -8.195 -5.799 1.00 93.38 185 LEU A N 1
ATOM 1396 C CA . LEU A 1 185 ? 4.685 -8.013 -4.347 1.00 93.38 185 LEU A CA 1
ATOM 1397 C C . LEU A 1 185 ? 3.938 -6.756 -3.852 1.00 93.38 185 LEU A C 1
ATOM 1399 O O . LEU A 1 185 ? 3.157 -6.892 -2.913 1.00 93.38 185 LEU A O 1
ATOM 1403 N N . PRO A 1 186 ? 4.073 -5.563 -4.467 1.00 91.62 186 PRO A N 1
ATOM 1404 C CA . PRO A 1 186 ? 3.429 -4.343 -3.967 1.00 91.62 186 PRO A CA 1
ATOM 1405 C C . PRO A 1 186 ? 1.920 -4.293 -4.214 1.00 91.62 186 PRO A C 1
ATOM 1407 O O . PRO A 1 186 ? 1.262 -3.365 -3.761 1.00 91.62 186 PRO A O 1
ATOM 1410 N N . VAL A 1 187 ? 1.376 -5.259 -4.953 1.00 94.56 187 VAL A N 1
ATOM 1411 C CA . VAL A 1 187 ? -0.060 -5.395 -5.209 1.00 94.56 187 VAL A CA 1
ATOM 1412 C C . VAL A 1 187 ? -0.630 -6.480 -4.299 1.00 94.56 187 VAL A C 1
ATOM 1414 O O . VAL A 1 187 ? -1.574 -6.248 -3.546 1.00 94.56 187 VAL A O 1
ATOM 1417 N N . VAL A 1 188 ? -0.022 -7.666 -4.317 1.00 95.62 188 VAL A N 1
ATOM 1418 C CA . VAL A 1 188 ? -0.509 -8.828 -3.567 1.00 95.62 188 VAL A CA 1
ATOM 1419 C C . VAL A 1 188 ? -0.342 -8.631 -2.065 1.00 95.62 188 VAL A C 1
ATOM 1421 O O . VAL A 1 188 ? -1.258 -8.949 -1.308 1.00 95.62 188 VAL A O 1
ATOM 1424 N N . LEU A 1 189 ? 0.798 -8.095 -1.621 1.00 95.12 189 LEU A N 1
ATOM 1425 C CA . LEU A 1 189 ? 1.099 -7.970 -0.198 1.00 95.12 189 LEU A CA 1
ATOM 1426 C C . LEU A 1 189 ? 0.132 -7.017 0.528 1.00 95.12 189 LEU A C 1
ATOM 1428 O O . LEU A 1 189 ? -0.465 -7.461 1.510 1.00 95.12 189 LEU A O 1
ATOM 1432 N N . PRO A 1 190 ? -0.112 -5.769 0.071 1.00 95.81 190 PRO A N 1
ATOM 1433 C CA . PRO A 1 190 ? -1.079 -4.908 0.744 1.00 95.81 190 PRO A CA 1
ATOM 1434 C C . PRO A 1 190 ? -2.508 -5.453 0.705 1.00 95.81 190 PRO A C 1
ATOM 1436 O O . PRO A 1 190 ? -3.213 -5.361 1.709 1.00 95.81 190 PRO A O 1
ATOM 1439 N N . ALA A 1 191 ? -2.927 -6.101 -0.388 1.00 96.31 191 ALA A N 1
ATOM 1440 C CA . ALA A 1 191 ? -4.233 -6.760 -0.445 1.00 96.31 191 ALA A CA 1
ATOM 1441 C C . ALA A 1 191 ? -4.350 -7.898 0.588 1.00 96.31 191 ALA A C 1
ATOM 1443 O O . ALA A 1 191 ? -5.343 -7.989 1.314 1.00 96.31 191 ALA A O 1
ATOM 1444 N N . ALA A 1 192 ? -3.319 -8.740 0.701 1.00 97.19 192 ALA A N 1
ATOM 1445 C CA . ALA A 1 192 ? -3.277 -9.827 1.672 1.00 97.19 192 ALA A CA 1
ATOM 1446 C C . ALA A 1 192 ? -3.283 -9.305 3.117 1.00 97.19 192 ALA A C 1
ATOM 1448 O O . ALA A 1 192 ? -4.050 -9.805 3.942 1.00 97.19 192 ALA A O 1
ATOM 1449 N N . ILE A 1 193 ? -2.485 -8.272 3.414 1.00 96.94 193 ILE A N 1
ATOM 1450 C CA . ILE A 1 193 ? -2.441 -7.639 4.739 1.00 96.94 193 ILE A CA 1
ATOM 1451 C C . ILE A 1 193 ? -3.790 -6.997 5.073 1.00 96.94 193 ILE A C 1
ATOM 1453 O O . ILE A 1 193 ? -4.267 -7.170 6.191 1.00 96.94 193 ILE A O 1
ATOM 1457 N N . ALA A 1 194 ? -4.443 -6.319 4.124 1.00 96.50 194 ALA A N 1
ATOM 1458 C CA . ALA A 1 194 ? -5.762 -5.725 4.340 1.00 96.50 194 ALA A CA 1
ATOM 1459 C C . ALA A 1 194 ? -6.804 -6.780 4.746 1.00 96.50 194 ALA A C 1
ATOM 1461 O O . ALA A 1 194 ? -7.503 -6.627 5.749 1.00 96.50 194 ALA A O 1
ATOM 1462 N N . ILE A 1 195 ? -6.866 -7.892 4.004 1.00 97.00 195 ILE A N 1
ATOM 1463 C CA . ILE A 1 195 ? -7.793 -8.996 4.287 1.00 97.00 195 ILE A CA 1
ATOM 1464 C C . ILE A 1 195 ? -7.475 -9.635 5.643 1.00 97.00 195 ILE A C 1
ATOM 1466 O O . ILE A 1 195 ? -8.386 -9.875 6.439 1.00 97.00 195 ILE A O 1
ATOM 1470 N N . ALA A 1 196 ? -6.197 -9.907 5.917 1.00 96.94 196 ALA A N 1
ATOM 1471 C CA . ALA A 1 196 ? -5.760 -10.505 7.174 1.00 96.94 196 ALA A CA 1
ATOM 1472 C C . ALA A 1 196 ? -6.066 -9.599 8.375 1.00 96.94 196 ALA A C 1
ATOM 1474 O O . ALA A 1 196 ? -6.582 -10.086 9.378 1.00 96.94 196 ALA A O 1
ATOM 1475 N N . ALA A 1 197 ? -5.825 -8.291 8.258 1.00 96.62 197 ALA A N 1
ATOM 1476 C CA . ALA A 1 197 ? -6.119 -7.312 9.298 1.00 96.62 197 ALA A CA 1
ATOM 1477 C C . ALA A 1 197 ? -7.623 -7.238 9.596 1.00 96.62 197 ALA A C 1
ATOM 1479 O O . ALA A 1 197 ? -8.020 -7.336 10.754 1.00 96.62 197 ALA A O 1
ATOM 1480 N N . LEU A 1 198 ? -8.478 -7.153 8.571 1.00 96.25 198 LEU A N 1
ATOM 1481 C CA . LEU A 1 198 ? -9.934 -7.109 8.763 1.00 96.25 198 LEU A CA 1
ATOM 1482 C C . LEU A 1 198 ? -10.487 -8.401 9.374 1.00 96.25 198 LEU A C 1
ATOM 1484 O O . LEU A 1 198 ? -11.346 -8.349 10.255 1.00 96.25 198 LEU A O 1
ATOM 1488 N N . ARG A 1 199 ? -9.991 -9.566 8.938 1.00 95.56 199 ARG A N 1
ATOM 1489 C CA . ARG A 1 199 ? -10.376 -10.855 9.534 1.00 95.56 199 ARG A CA 1
ATOM 1490 C C . ARG A 1 199 ? -9.877 -10.990 10.967 1.00 95.56 199 ARG A C 1
ATOM 1492 O O . ARG A 1 199 ? -10.630 -11.443 11.822 1.00 95.56 199 ARG A O 1
ATOM 1499 N N . GLY A 1 200 ? -8.642 -10.571 11.232 1.00 95.88 200 GLY A N 1
ATOM 1500 C CA . GLY A 1 200 ? -8.077 -10.533 12.577 1.00 95.88 200 GLY A CA 1
ATOM 1501 C C . GLY A 1 200 ? -8.867 -9.609 13.500 1.00 95.88 200 GLY A C 1
ATOM 1502 O O . GLY A 1 200 ? -9.097 -9.959 14.651 1.00 95.88 200 GLY A O 1
ATOM 1503 N N . ALA A 1 201 ? -9.343 -8.474 12.983 1.00 94.38 201 ALA A N 1
ATOM 1504 C CA . ALA A 1 201 ? -10.145 -7.516 13.735 1.00 94.38 201 ALA A CA 1
ATOM 1505 C C . ALA A 1 201 ? -11.504 -8.114 14.104 1.00 94.38 201 ALA A C 1
ATOM 1507 O O . ALA A 1 201 ? -11.908 -8.058 15.260 1.00 94.38 201 ALA A O 1
ATOM 1508 N N . ALA A 1 202 ? -12.181 -8.737 13.134 1.00 94.12 202 ALA A N 1
ATOM 1509 C CA . ALA A 1 202 ? -13.452 -9.409 13.377 1.00 94.12 202 ALA A CA 1
ATOM 1510 C C . ALA A 1 202 ? -13.307 -10.528 14.420 1.00 94.12 202 ALA A C 1
ATOM 1512 O O . ALA A 1 202 ? -14.077 -10.582 15.370 1.00 94.12 202 ALA A O 1
ATOM 1513 N N . TRP A 1 203 ? -12.274 -11.361 14.288 1.00 94.06 203 TRP A N 1
ATOM 1514 C CA . TRP A 1 203 ? -12.000 -12.447 15.227 1.00 94.06 203 TRP A CA 1
ATOM 1515 C C . TRP A 1 203 ? -11.653 -11.961 16.638 1.00 94.06 203 TRP A C 1
ATOM 1517 O O . TRP A 1 203 ? -12.081 -12.572 17.614 1.00 94.06 203 TRP A O 1
ATOM 1527 N N . ALA A 1 204 ? -10.878 -10.877 16.756 1.00 92.00 204 ALA A N 1
ATOM 1528 C CA . ALA A 1 204 ? -10.543 -10.291 18.051 1.00 92.00 204 ALA A CA 1
ATOM 1529 C C . ALA A 1 204 ? -11.808 -9.798 18.760 1.00 92.00 204 ALA A C 1
ATOM 1531 O O . ALA A 1 204 ? -12.012 -10.109 19.925 1.00 92.00 204 ALA A O 1
ATOM 1532 N N . LEU A 1 205 ? -12.689 -9.118 18.024 1.00 90.00 205 LEU A N 1
ATOM 1533 C CA . LEU A 1 205 ? -13.953 -8.629 18.561 1.00 90.00 205 LEU A CA 1
ATOM 1534 C C . LEU A 1 205 ? -14.910 -9.765 18.924 1.00 90.00 205 LEU A C 1
ATOM 1536 O O . LEU A 1 205 ? -15.557 -9.682 19.947 1.00 90.00 205 LEU A O 1
ATOM 1540 N N . GLU A 1 206 ? -15.015 -10.829 18.130 1.00 89.00 206 GLU A N 1
ATOM 1541 C CA . GLU A 1 206 ? -15.909 -11.961 18.436 1.00 89.00 206 GLU A CA 1
ATOM 1542 C C . GLU A 1 206 ? -15.531 -12.728 19.715 1.00 89.00 206 GLU A C 1
ATOM 1544 O O . GLU A 1 206 ? -16.361 -13.461 20.253 1.00 89.00 206 GLU A O 1
ATOM 1549 N N . ARG A 1 207 ? -14.287 -12.592 20.189 1.00 84.75 207 ARG A N 1
ATOM 1550 C CA . ARG A 1 207 ? -13.818 -13.211 21.436 1.00 84.75 207 ARG A CA 1
ATOM 1551 C C . ARG A 1 207 ? -14.102 -12.381 22.688 1.00 84.75 207 ARG A C 1
ATOM 1553 O O . ARG A 1 207 ? -14.062 -12.965 23.772 1.00 84.75 207 ARG A O 1
ATOM 1560 N N . ASP A 1 208 ? -14.369 -11.089 22.518 1.00 72.00 208 ASP A N 1
ATOM 1561 C CA . ASP A 1 208 ? -14.736 -10.136 23.572 1.00 72.00 208 ASP A CA 1
ATOM 1562 C C . ASP A 1 208 ? -16.266 -10.041 23.726 1.00 72.00 208 ASP A C 1
ATOM 1564 O O . ASP A 1 208 ? -16.733 -10.215 24.874 1.00 72.00 208 ASP A O 1
#

Radius of gyration: 19.9 Å; Cα contacts (8 Å, |Δi|>4): 224; chains: 1; bounding box: 51×30×56 Å

Foldseek 3Di:
DVVCVVLVVLQVVLVVCVVVLVVLLLVLLLQLLLVLLVVLLVCVVVVVVVVVVPDPDQQLVVSLVSSVVSNVVCVVSLVVSLVSCLRSVLSVLLVVLCVPPVVPDPVVLSVVLSVLLSQQSNLLSSLSSLLLSLQSNLLSLQPHSPDPVSSVVSSVVSVVVVVVLVVCLPDPDDSVSNSCSSRVCSNVVSNVSSSVSSVNSSVSNVVD

pLDDT: mean 88.85, std 7.41, range [57.44, 97.19]

Solvent-accessible surface area (backbone atoms only — not comparable to full-atom values): 10594 Å² total; per-residue (Å²): 114,70,68,57,67,69,43,47,62,57,36,54,53,23,64,66,47,43,62,56,49,49,51,52,49,54,50,50,34,50,50,24,14,36,52,27,9,50,54,36,25,48,32,61,69,68,56,53,54,62,64,57,67,72,43,100,58,62,61,41,59,58,53,48,52,53,28,49,52,43,42,55,74,40,45,71,66,46,50,57,44,52,55,46,48,63,65,40,43,54,52,49,40,50,50,50,37,45,69,75,37,56,88,81,42,66,75,65,56,43,52,52,45,37,54,43,39,49,55,20,53,61,49,25,70,58,35,45,34,48,18,31,8,18,40,7,33,20,34,12,53,70,41,65,71,88,52,81,54,29,44,57,51,36,53,53,53,52,53,49,52,53,51,53,54,55,53,63,68,70,52,98,56,57,70,69,57,39,45,43,57,59,24,45,43,56,42,53,48,29,48,51,50,20,54,50,22,34,50,50,22,36,55,52,52,76,74,108